Protein AF-A0AAV8Z6T5-F1 (afdb_monomer)

pLDDT: mean 84.51, std 18.61, range [27.56, 98.06]

Foldseek 3Di:
DDDDDDDDDDDDDDDDDDDDPDDPDPPPLPQDQQAADALPDQLVVSVVSLVVSCVSNVDDQQRSLVSNQVRYDHPRVVLVVVDDPVLSSGNVSSSVSCCVRRNLPVCLVVLVVCLVPQAADPPHDLVNSLVVLLVSLCSNCVPDDPQVSQVSSLVSSLVRYPDPVLSVVLVVVVDSGSVVSSVSSVVVVVVD

Sequence (192 aa):
MVNTSLKSPGSDSDRLSKPELSSPVEISKIRMKPPQFDGKSSWVNYLRQFEAAARANGWSLAEKATALTLALRGDATDILQTLSLEEQDDYHQLVKHLEMRYGQSHLEHVYHSQLKNRCQKNNESLQEFEADIARLVRLAYSSTPENVMERLAVQAFLDGLRDTETRQALTLARPSKLVDALARALEFEAAK

Solvent-accessible surface area (backbone atoms only — not comparable to full-atom values): 11396 Å² total; per-residue (Å²): 132,89,75,92,77,89,80,88,78,88,86,88,81,77,96,72,88,77,84,81,78,76,72,80,78,77,73,76,76,80,75,59,75,54,74,74,40,48,67,78,65,60,41,68,60,49,52,52,51,38,51,50,26,35,62,76,61,65,56,52,61,56,55,47,11,52,52,50,62,71,27,40,32,72,72,41,43,57,55,62,77,77,44,54,74,71,41,50,52,31,37,68,53,43,49,50,53,47,42,72,73,50,36,60,74,87,42,19,67,55,28,44,54,50,49,75,70,42,54,51,52,98,91,51,53,72,66,62,44,48,55,49,43,54,50,30,41,54,54,35,42,72,89,55,58,67,78,56,47,35,48,51,32,32,51,44,50,49,74,17,45,70,54,65,65,57,32,52,54,47,64,74,65,58,56,78,38,45,69,56,42,51,53,51,47,51,54,51,63,74,72,108

Secondary structure (DSSP, 8-state):
-------PPP------PPP--PPP-------PPPPPB-SSS-HHHHHHHHHHHHHHHT--HHHHHHHHHHHB-GGGGGHHHHS-HHHHH-HHHHHHHHHHHHSSGGGHHHHHHHHHT----TT--HHHHHHHHHHHHHHH-TTS-HHHHHHHHHHHHHHH-S-HHHHHHHHHH--SSHHHHHHHHHHHHHT-

Radius of gyration: 32.73 Å; Cα contacts (8 Å, |Δi|>4): 171; chains: 1; bounding box: 49×41×133 Å

Structure (mmCIF, N/CA/C/O backbone):
data_AF-A0AAV8Z6T5-F1
#
_entry.id   AF-A0AAV8Z6T5-F1
#
loop_
_atom_site.group_PDB
_atom_site.id
_atom_site.type_symbol
_atom_site.label_atom_id
_atom_site.label_alt_id
_atom_site.labe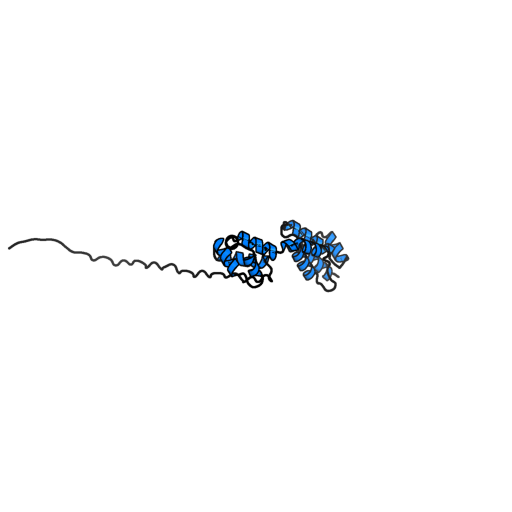l_comp_id
_atom_site.label_asym_id
_atom_site.label_entity_id
_atom_site.label_seq_id
_atom_site.pdbx_PDB_ins_code
_atom_site.Cartn_x
_atom_site.Cartn_y
_atom_site.Cartn_z
_atom_site.occupancy
_atom_site.B_iso_or_equiv
_atom_site.auth_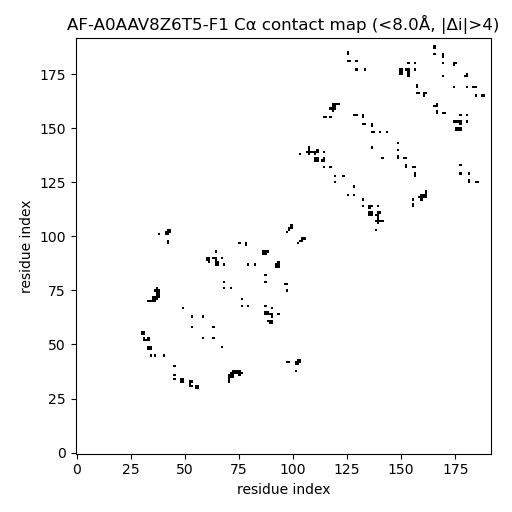seq_id
_atom_site.auth_comp_id
_atom_site.auth_asym_id
_atom_site.auth_atom_id
_atom_site.pdbx_PDB_model_num
ATOM 1 N N . MET A 1 1 ? -11.086 -20.410 -107.281 1.00 37.47 1 MET A N 1
ATOM 2 C CA . MET A 1 1 ? -9.930 -21.279 -106.980 1.00 37.47 1 MET A CA 1
ATOM 3 C C . MET A 1 1 ? -9.722 -21.257 -105.478 1.00 37.47 1 MET A C 1
ATOM 5 O O . MET A 1 1 ? -9.601 -20.156 -104.975 1.00 37.47 1 MET A O 1
ATOM 9 N N . VAL A 1 2 ? -9.719 -22.448 -104.854 1.00 37.28 2 VAL A N 1
ATOM 10 C CA . VAL A 1 2 ? -9.115 -22.839 -103.554 1.00 37.28 2 VAL A CA 1
ATOM 11 C C . VAL A 1 2 ? -9.423 -21.979 -102.310 1.00 37.28 2 VAL A C 1
ATOM 13 O O . VAL A 1 2 ? -9.362 -20.768 -102.355 1.00 37.28 2 VAL A O 1
ATOM 16 N N . ASN A 1 3 ? -9.660 -22.478 -101.101 1.00 27.56 3 ASN A N 1
ATOM 17 C CA . ASN A 1 3 ? -9.899 -23.786 -100.492 1.00 27.56 3 ASN A CA 1
ATOM 18 C C . ASN A 1 3 ? -10.116 -23.473 -98.984 1.00 27.56 3 ASN A C 1
ATOM 20 O O . ASN A 1 3 ? -9.521 -22.506 -98.520 1.00 27.56 3 ASN A O 1
ATOM 24 N N . THR A 1 4 ? -10.873 -24.309 -98.251 1.00 36.38 4 THR A N 1
ATOM 25 C CA . THR A 1 4 ? -10.661 -24.730 -96.828 1.00 36.38 4 THR A CA 1
ATOM 26 C C . THR A 1 4 ? -10.361 -23.695 -95.718 1.00 36.38 4 THR A C 1
ATOM 28 O O . THR A 1 4 ? -9.527 -22.826 -95.877 1.00 36.38 4 THR A O 1
ATOM 31 N N . SER A 1 5 ? -10.768 -23.807 -94.452 1.00 35.69 5 SER A N 1
ATOM 32 C CA . SER A 1 5 ? -11.649 -24.648 -93.629 1.00 35.69 5 SER A CA 1
ATOM 33 C C . SER A 1 5 ? -11.375 -24.212 -92.167 1.00 35.69 5 SER A C 1
ATOM 35 O O . SER A 1 5 ? -10.266 -23.759 -91.891 1.00 35.69 5 SER A O 1
ATOM 37 N N . LEU A 1 6 ? -12.312 -24.485 -91.245 1.00 34.06 6 LEU A N 1
ATOM 38 C CA . LEU A 1 6 ? -12.154 -24.534 -89.769 1.00 34.06 6 LEU A CA 1
ATOM 39 C C . LEU A 1 6 ? -11.996 -23.153 -89.080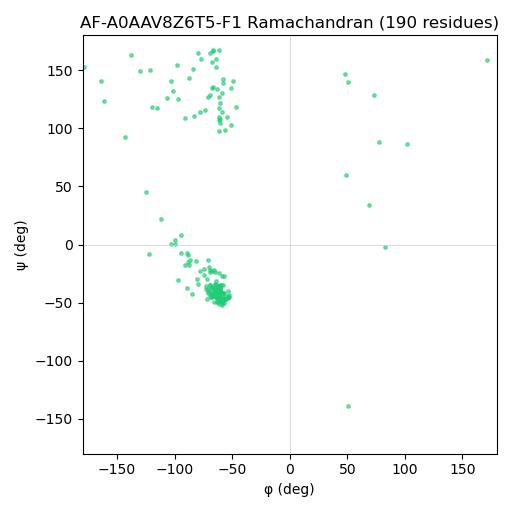 1.00 34.06 6 LEU A C 1
ATOM 41 O O . LEU A 1 6 ? -11.145 -22.361 -89.443 1.00 34.06 6 LEU A O 1
ATOM 45 N N . LYS A 1 7 ? -12.750 -22.773 -88.039 1.00 36.03 7 LYS A N 1
ATOM 46 C CA . LYS A 1 7 ? -13.228 -23.542 -86.881 1.00 36.03 7 LYS A CA 1
ATOM 47 C C . LYS A 1 7 ? -14.374 -22.779 -86.172 1.00 36.03 7 LYS A C 1
ATOM 49 O O . LYS A 1 7 ? -14.323 -21.560 -86.054 1.00 36.03 7 LYS A O 1
ATOM 54 N N . SER A 1 8 ? -15.379 -23.529 -85.720 1.00 40.28 8 SER A N 1
ATOM 55 C CA . SER A 1 8 ? -16.593 -23.114 -84.987 1.00 40.28 8 SER A CA 1
ATOM 56 C C . SER A 1 8 ? -16.331 -22.563 -83.563 1.00 40.28 8 SER A C 1
ATOM 58 O O . SER A 1 8 ? -15.212 -22.690 -83.064 1.00 40.28 8 SER A O 1
ATOM 60 N N . PRO A 1 9 ? -17.345 -21.933 -82.926 1.00 38.41 9 PRO A N 1
ATOM 61 C CA . PRO A 1 9 ? -17.193 -20.708 -82.142 1.00 38.41 9 PRO A CA 1
ATOM 62 C C . PRO A 1 9 ? -17.074 -20.922 -80.625 1.00 38.41 9 PRO A C 1
ATOM 64 O O . PRO A 1 9 ? -17.595 -21.890 -80.073 1.00 38.41 9 PRO A O 1
ATOM 67 N N . GLY A 1 10 ? -16.431 -19.955 -79.958 1.00 32.12 10 GLY A N 1
ATOM 68 C CA . GLY A 1 10 ? -16.640 -19.678 -78.533 1.00 32.12 10 GLY A CA 1
ATOM 69 C C . GLY A 1 10 ? -18.089 -19.231 -78.308 1.00 32.12 10 GLY A C 1
ATOM 70 O O . GLY A 1 10 ? -18.665 -18.545 -79.145 1.00 32.12 10 GLY A O 1
ATOM 71 N N . SER A 1 11 ? -18.773 -19.774 -77.307 1.00 36.78 11 SER A N 1
ATOM 72 C CA . SER A 1 11 ? -18.682 -19.405 -75.887 1.00 36.78 11 SER A CA 1
ATOM 73 C C . SER A 1 11 ? -19.879 -18.530 -75.526 1.00 36.78 11 SER A C 1
ATOM 75 O O . SER A 1 11 ? -19.792 -17.309 -75.571 1.00 36.78 11 SER A O 1
ATOM 77 N N . ASP A 1 12 ? -20.984 -19.178 -75.171 1.00 44.66 12 ASP A N 1
ATOM 78 C CA . ASP A 1 12 ? -22.084 -18.536 -74.460 1.00 44.66 12 ASP A CA 1
ATOM 79 C C . ASP A 1 12 ? -22.649 -19.547 -73.461 1.00 44.66 12 ASP A C 1
ATOM 81 O O . ASP A 1 12 ? -23.468 -20.401 -73.792 1.00 44.66 12 ASP A O 1
ATOM 85 N N . SER A 1 13 ? -22.130 -19.506 -72.236 1.00 38.09 13 SER A N 1
ATOM 86 C CA . SER A 1 13 ? -22.811 -20.072 -71.077 1.00 38.09 13 SER A CA 1
ATOM 87 C C . SER A 1 13 ? -22.237 -19.484 -69.794 1.00 38.09 13 SER A C 1
ATOM 89 O O . SER A 1 13 ? -21.048 -19.618 -69.505 1.00 38.09 13 SER A O 1
ATOM 91 N N . ASP A 1 14 ? -23.151 -18.902 -69.028 1.00 39.53 14 ASP A N 1
ATOM 92 C CA . ASP A 1 14 ? -23.104 -18.726 -67.583 1.00 39.53 14 ASP A CA 1
ATOM 93 C C . ASP A 1 14 ? -22.225 -17.618 -66.993 1.00 39.53 14 ASP A C 1
ATOM 95 O O . ASP A 1 14 ? -21.123 -17.804 -66.475 1.00 39.53 14 ASP A O 1
ATOM 99 N N . ARG A 1 15 ? -22.867 -16.446 -66.897 1.00 46.25 15 ARG A N 1
ATOM 100 C CA . ARG A 1 15 ? -22.757 -15.576 -65.723 1.00 46.25 15 ARG A CA 1
ATOM 101 C C . ARG A 1 15 ? -23.163 -16.358 -64.466 1.00 46.25 15 ARG A C 1
ATOM 103 O O . ARG A 1 15 ? -24.342 -16.426 -64.132 1.00 46.25 15 ARG A O 1
ATOM 110 N N . LEU A 1 16 ? -22.176 -16.862 -63.734 1.00 38.72 16 LEU A N 1
ATOM 111 C CA . LEU A 1 16 ? -22.314 -17.244 -62.330 1.00 38.72 16 LEU A CA 1
ATOM 112 C C . LEU A 1 16 ? -21.423 -16.344 -61.468 1.00 38.72 16 LEU A C 1
ATOM 114 O O . LEU A 1 16 ? -20.203 -16.277 -61.618 1.00 38.72 16 LEU A O 1
ATOM 118 N N . SER A 1 17 ? -22.104 -15.607 -60.599 1.00 46.16 17 SER A N 1
ATOM 119 C CA . SER A 1 17 ? -21.616 -14.637 -59.629 1.00 46.16 17 SER A CA 1
ATOM 120 C C . SER A 1 17 ? -20.495 -15.188 -58.744 1.00 46.16 17 SER A C 1
ATOM 122 O O . SER A 1 17 ? -20.630 -16.267 -58.169 1.00 46.16 17 SER A O 1
ATOM 124 N N . LYS A 1 18 ? -19.429 -14.406 -58.543 1.00 46.88 18 LYS A N 1
ATOM 125 C CA . LYS A 1 18 ? -18.527 -14.576 -57.395 1.00 46.88 18 LYS A CA 1
ATOM 126 C C . LYS A 1 18 ? -18.864 -13.515 -56.344 1.00 46.88 18 LYS A C 1
ATOM 128 O O . LYS A 1 18 ? -18.999 -12.352 -56.720 1.00 46.88 18 LYS A O 1
ATOM 133 N N . PRO A 1 19 ? -19.009 -13.882 -55.060 1.00 40.25 19 PRO A N 1
ATOM 134 C CA . PRO A 1 19 ? -19.182 -12.907 -53.997 1.00 40.25 19 PRO A CA 1
ATOM 135 C C . PRO A 1 19 ? -17.855 -12.172 -53.787 1.00 40.25 19 PRO A C 1
ATOM 137 O O . PRO A 1 19 ? -16.809 -12.804 -53.620 1.00 40.25 19 PRO A O 1
ATOM 140 N N . GLU A 1 20 ? -17.892 -10.842 -53.827 1.00 39.31 20 GLU A N 1
ATOM 141 C CA . GLU A 1 20 ? -16.782 -10.001 -53.387 1.00 39.31 20 GLU A CA 1
ATOM 142 C C . GLU A 1 20 ? -16.508 -10.322 -51.914 1.00 39.31 20 GLU A C 1
ATOM 144 O O . GLU A 1 20 ? -17.362 -10.118 -51.047 1.00 39.31 20 GLU A O 1
ATOM 149 N N . LEU A 1 21 ? -15.333 -10.892 -51.630 1.00 41.06 21 LEU A N 1
ATOM 150 C CA . LEU A 1 21 ? -14.858 -11.039 -50.262 1.00 41.06 21 LEU A CA 1
ATOM 151 C C . LEU A 1 21 ? -14.734 -9.633 -49.671 1.00 41.06 21 LEU A C 1
ATOM 153 O O . LEU A 1 21 ? -13.824 -8.885 -50.026 1.00 41.06 21 LEU A O 1
ATOM 157 N N . SER A 1 22 ? -15.649 -9.303 -48.758 1.00 46.94 22 SER A N 1
ATOM 158 C CA . SER A 1 22 ? -15.490 -8.201 -47.816 1.00 46.94 22 SER A CA 1
ATOM 159 C C . SER A 1 22 ? -14.099 -8.301 -47.204 1.00 46.94 22 SER A C 1
ATOM 161 O O . SER A 1 22 ? -13.774 -9.284 -46.533 1.00 46.94 22 SER A O 1
ATOM 163 N N . SER A 1 23 ? -13.283 -7.278 -47.431 1.00 49.62 23 SER A N 1
ATOM 164 C CA . SER A 1 23 ? -12.077 -7.038 -46.652 1.00 49.62 23 SER A CA 1
ATOM 165 C C . SER A 1 23 ? -12.424 -7.112 -45.156 1.00 49.62 23 SER A C 1
ATOM 167 O O . SER A 1 23 ? -13.505 -6.657 -44.758 1.00 49.62 23 SER A O 1
ATOM 169 N N . PRO A 1 24 ? -11.563 -7.701 -44.304 1.00 50.25 24 PRO A N 1
ATOM 170 C CA . PRO A 1 24 ? -11.772 -7.628 -42.870 1.00 50.25 24 PRO A CA 1
ATOM 171 C C . PRO A 1 24 ? -11.735 -6.154 -42.483 1.00 50.25 24 PRO A C 1
ATOM 173 O O . PRO A 1 24 ? -10.752 -5.465 -42.754 1.00 50.25 24 PRO A O 1
ATOM 176 N N . VAL A 1 25 ? -12.814 -5.668 -41.876 1.00 46.88 25 VAL A N 1
ATOM 177 C CA . VAL A 1 25 ? -12.831 -4.370 -41.205 1.00 46.88 25 VAL A CA 1
ATOM 178 C C . VAL A 1 25 ? -11.683 -4.396 -40.198 1.00 46.88 25 VAL A C 1
ATOM 180 O O . VAL A 1 25 ? -11.740 -5.144 -39.221 1.00 46.88 25 VAL A O 1
ATOM 183 N N . GLU A 1 26 ? -10.617 -3.632 -40.449 1.00 52.38 26 GLU A N 1
ATOM 184 C CA . GLU A 1 26 ? -9.602 -3.373 -39.435 1.00 52.38 26 GLU A CA 1
ATOM 185 C C . GLU A 1 26 ? -10.304 -2.651 -38.288 1.00 52.38 26 GLU A C 1
ATOM 187 O O . GLU A 1 26 ? -10.549 -1.446 -38.331 1.00 52.38 26 GLU A O 1
ATOM 192 N N . ILE A 1 27 ? -10.686 -3.409 -37.260 1.00 52.81 27 ILE A N 1
ATOM 193 C CA . ILE A 1 27 ? -11.119 -2.839 -35.994 1.00 52.81 27 ILE A CA 1
ATOM 194 C C . ILE A 1 27 ? -9.909 -2.060 -35.493 1.00 52.81 27 ILE A C 1
ATOM 196 O O . ILE A 1 27 ? -8.913 -2.653 -35.072 1.00 52.81 27 ILE A O 1
ATOM 200 N N . SER A 1 28 ? -9.969 -0.734 -35.607 1.00 54.44 28 SER A N 1
ATOM 201 C CA . SER A 1 28 ? -8.932 0.178 -35.144 1.00 54.44 28 SER A CA 1
ATOM 202 C C . SER A 1 28 ? -8.608 -0.163 -33.691 1.00 54.44 28 SER A C 1
ATOM 204 O O . SER A 1 28 ? -9.393 0.140 -32.790 1.00 54.44 28 SER A O 1
ATOM 206 N N . LYS A 1 29 ? -7.482 -0.848 -33.457 1.00 64.81 29 LYS A N 1
ATOM 207 C CA . LYS A 1 29 ? -7.028 -1.196 -32.109 1.00 64.81 29 LYS A CA 1
ATOM 208 C C . LYS A 1 29 ? -6.797 0.113 -31.363 1.00 64.81 29 LYS A C 1
ATOM 210 O O . LYS A 1 29 ? -5.847 0.836 -31.665 1.00 64.81 29 LYS A O 1
ATOM 215 N N . ILE A 1 30 ? -7.679 0.440 -30.420 1.00 74.75 30 ILE A N 1
ATOM 216 C CA . ILE A 1 30 ? -7.514 1.614 -29.565 1.00 74.75 30 ILE A CA 1
ATOM 217 C C . ILE A 1 30 ? -6.219 1.400 -28.779 1.00 74.75 30 ILE A C 1
ATOM 219 O O . ILE A 1 30 ? -6.148 0.520 -27.924 1.00 74.75 30 ILE A O 1
ATOM 223 N N . ARG A 1 31 ? -5.177 2.174 -29.095 1.00 78.31 31 ARG A N 1
ATOM 224 C CA . ARG A 1 31 ? -3.900 2.106 -28.379 1.00 78.31 31 ARG A CA 1
ATOM 225 C C . ARG A 1 31 ? -4.074 2.762 -27.015 1.00 78.31 31 ARG A C 1
ATOM 227 O O . ARG A 1 31 ? -4.324 3.965 -26.934 1.00 78.31 31 ARG A O 1
ATOM 234 N N . MET A 1 32 ? -3.940 1.980 -25.952 1.00 86.31 32 MET A N 1
ATOM 235 C CA . MET A 1 32 ? -3.988 2.481 -24.582 1.00 86.31 32 MET A CA 1
ATOM 236 C C . MET A 1 32 ? -2.745 3.325 -24.316 1.00 86.31 32 MET A C 1
ATOM 238 O O . MET A 1 32 ? -1.628 2.883 -24.575 1.00 86.31 32 MET A O 1
ATOM 242 N N . LYS A 1 33 ? -2.916 4.546 -23.811 1.00 87.62 33 LYS A N 1
ATOM 243 C CA . LYS A 1 33 ? -1.783 5.377 -23.396 1.00 87.62 33 LYS A CA 1
ATOM 244 C C . LYS A 1 33 ? -1.592 5.225 -21.889 1.00 87.62 33 LYS A C 1
ATOM 246 O O . LYS A 1 33 ? -2.561 5.440 -21.160 1.00 87.62 33 LYS A O 1
ATOM 251 N N . PRO A 1 34 ? -0.392 4.856 -21.415 1.00 87.75 34 PRO A N 1
ATOM 252 C CA . PRO A 1 34 ? -0.116 4.865 -19.994 1.00 87.75 34 PRO A CA 1
ATOM 253 C C . PRO A 1 34 ? -0.187 6.308 -19.471 1.00 87.75 34 PRO A C 1
ATOM 255 O O . PRO A 1 34 ? 0.041 7.257 -20.235 1.00 87.75 34 PRO A O 1
ATOM 258 N N . PRO A 1 35 ? -0.516 6.490 -18.184 1.00 91.00 35 PRO A N 1
ATOM 259 C CA . PRO A 1 35 ? -0.423 7.794 -17.541 1.00 91.00 35 PRO A CA 1
ATOM 260 C C . PRO A 1 35 ? 1.026 8.300 -17.551 1.00 91.00 35 PRO A C 1
ATOM 262 O O . PRO A 1 35 ? 1.960 7.557 -17.843 1.00 91.00 35 PRO A O 1
ATOM 265 N N . GLN A 1 36 ? 1.216 9.577 -17.236 1.00 94.69 36 GLN A N 1
ATOM 266 C CA . GLN A 1 36 ? 2.551 10.123 -16.986 1.00 94.69 36 GLN A CA 1
ATOM 267 C C . GLN A 1 36 ? 2.953 9.861 -15.533 1.00 94.69 36 GLN A C 1
ATOM 269 O O . GLN A 1 36 ? 2.088 9.803 -14.657 1.00 94.69 36 GLN A O 1
ATOM 274 N N . PHE A 1 37 ? 4.255 9.739 -15.278 1.00 95.06 37 PHE A N 1
ATOM 275 C CA . PHE A 1 37 ? 4.798 9.570 -13.934 1.00 95.06 37 PHE A CA 1
ATOM 276 C C . PHE A 1 37 ? 5.747 10.707 -13.586 1.00 95.06 37 PHE A C 1
ATOM 278 O O . PHE A 1 37 ? 6.773 10.883 -14.236 1.00 95.06 37 PHE A O 1
ATOM 285 N N . ASP A 1 38 ? 5.404 11.465 -12.550 1.00 92.62 38 ASP A N 1
ATOM 286 C CA . ASP A 1 38 ? 6.171 12.612 -12.063 1.00 92.62 38 ASP A CA 1
ATOM 287 C C . ASP A 1 38 ? 6.973 12.321 -10.784 1.00 92.62 38 ASP A C 1
ATOM 289 O O . ASP A 1 38 ? 7.622 13.214 -10.247 1.00 92.62 38 ASP A O 1
ATOM 293 N N . GLY A 1 39 ? 6.906 11.087 -10.271 1.00 87.25 39 GLY A N 1
ATOM 294 C CA . GLY A 1 39 ? 7.537 10.701 -9.009 1.00 87.25 39 GLY A CA 1
ATOM 295 C C . GLY A 1 39 ? 6.729 11.040 -7.751 1.00 87.25 39 GLY A C 1
ATOM 296 O O . GLY A 1 39 ? 7.164 10.692 -6.656 1.00 87.25 39 GLY A O 1
ATOM 297 N N . LYS A 1 40 ? 5.562 11.692 -7.868 1.00 85.31 40 LYS A N 1
ATOM 298 C CA . LYS A 1 40 ? 4.726 12.087 -6.713 1.00 85.31 40 LYS A CA 1
ATOM 299 C C . LYS A 1 40 ? 3.598 11.104 -6.428 1.00 85.31 40 LYS A C 1
ATOM 301 O O . LYS A 1 40 ? 3.168 10.955 -5.286 1.00 85.31 40 LYS A O 1
ATOM 306 N N . SER A 1 41 ? 3.092 10.451 -7.470 1.00 82.94 41 SER A N 1
ATOM 307 C CA . SER A 1 41 ? 2.103 9.380 -7.339 1.00 82.94 41 SER A CA 1
ATOM 308 C C . SER A 1 41 ? 2.754 8.066 -6.885 1.00 82.94 41 SER A C 1
ATOM 310 O O . SER A 1 41 ? 3.960 7.874 -7.007 1.00 82.94 41 SER A O 1
ATOM 312 N N . SER A 1 42 ? 1.962 7.143 -6.328 1.00 85.06 42 SER A N 1
ATOM 313 C CA . SER A 1 42 ? 2.476 5.836 -5.893 1.00 85.06 42 SER A CA 1
ATOM 314 C C . SER A 1 42 ? 3.049 5.056 -7.079 1.00 85.06 42 SER A C 1
ATOM 316 O O . SER A 1 42 ? 2.305 4.682 -7.990 1.00 85.06 42 SER A O 1
ATOM 318 N N . TRP A 1 43 ? 4.352 4.761 -7.023 1.00 90.69 43 TRP A N 1
ATOM 319 C CA . TRP A 1 43 ? 5.064 3.985 -8.040 1.00 90.69 43 TRP A CA 1
ATO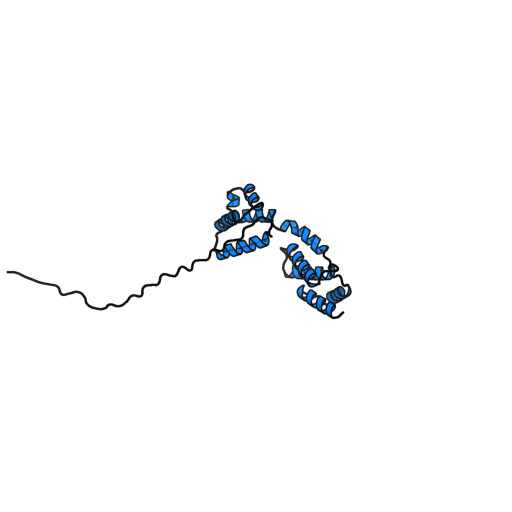M 320 C C . TRP A 1 43 ? 4.392 2.634 -8.326 1.00 90.69 43 TRP A C 1
ATOM 322 O O . TRP A 1 43 ? 4.141 2.303 -9.481 1.00 90.69 43 TRP A O 1
ATOM 332 N N . VAL A 1 44 ? 3.987 1.898 -7.285 1.00 87.81 44 VAL A N 1
ATOM 333 C CA . VAL A 1 44 ? 3.314 0.593 -7.427 1.00 87.81 44 VAL A CA 1
ATOM 334 C C . VAL A 1 44 ? 1.993 0.712 -8.196 1.00 87.81 44 VAL A C 1
ATOM 336 O O . VAL A 1 44 ? 1.694 -0.110 -9.065 1.00 87.81 44 VAL A O 1
ATOM 339 N N . ASN A 1 45 ? 1.190 1.739 -7.906 1.00 87.19 45 ASN A N 1
ATOM 340 C CA . ASN A 1 45 ? -0.075 1.958 -8.610 1.00 87.19 45 ASN A CA 1
ATOM 341 C C . ASN A 1 45 ? 0.154 2.375 -10.065 1.00 87.19 45 ASN A C 1
ATOM 343 O O . ASN A 1 45 ? -0.528 1.865 -10.957 1.00 87.19 45 ASN A O 1
ATOM 347 N N . TYR A 1 46 ? 1.127 3.254 -10.304 1.00 93.56 46 TYR A N 1
ATOM 348 C CA . TYR A 1 46 ? 1.531 3.646 -11.648 1.00 93.56 46 TYR A CA 1
ATOM 349 C C . TYR A 1 46 ? 1.993 2.433 -12.469 1.00 93.56 46 TYR A C 1
ATOM 351 O O . TYR A 1 46 ? 1.470 2.198 -13.558 1.00 93.56 46 TYR A O 1
ATOM 359 N N . LEU A 1 47 ? 2.893 1.608 -11.925 1.00 93.75 47 LEU A N 1
ATOM 360 C CA . LEU A 1 47 ? 3.427 0.430 -12.608 1.00 93.75 47 LEU A CA 1
ATOM 361 C C . LEU A 1 47 ? 2.318 -0.572 -12.961 1.00 93.75 47 LEU A C 1
ATOM 363 O O . LEU A 1 47 ? 2.308 -1.120 -14.060 1.00 93.75 47 LEU A O 1
ATOM 367 N N . ARG A 1 48 ? 1.318 -0.761 -12.086 1.00 92.25 48 ARG A N 1
ATOM 368 C CA . ARG A 1 48 ? 0.134 -1.591 -12.385 1.00 92.25 48 ARG A CA 1
ATOM 369 C C . ARG A 1 48 ? -0.676 -1.060 -13.568 1.00 92.25 48 ARG A C 1
ATOM 371 O O . ARG A 1 48 ? -1.102 -1.852 -14.410 1.00 92.25 48 ARG A O 1
ATOM 378 N N . GLN A 1 49 ? -0.897 0.253 -13.638 1.00 94.00 49 GLN A N 1
ATOM 379 C CA . GLN A 1 49 ? -1.607 0.892 -14.752 1.00 94.00 49 GLN A CA 1
ATOM 380 C C . GLN A 1 49 ? -0.796 0.812 -16.050 1.00 94.00 49 GLN A C 1
ATOM 382 O O . GLN A 1 49 ? -1.344 0.469 -17.099 1.00 94.00 49 GLN A O 1
ATOM 387 N N . PHE A 1 50 ? 0.513 1.058 -15.971 1.00 95.50 50 PHE A N 1
ATOM 388 C CA . PHE A 1 50 ? 1.443 0.928 -17.087 1.00 95.50 50 PHE A CA 1
ATOM 389 C C . PHE A 1 50 ? 1.444 -0.498 -17.651 1.00 95.50 50 PHE A C 1
ATOM 391 O O . PHE A 1 50 ? 1.244 -0.693 -18.848 1.00 95.50 50 PHE A O 1
ATOM 398 N N . GLU A 1 51 ? 1.567 -1.511 -16.791 1.00 95.31 51 GLU A N 1
ATOM 399 C CA . GLU A 1 51 ? 1.540 -2.920 -17.188 1.00 95.31 51 GLU A CA 1
ATOM 400 C C . GLU A 1 51 ? 0.185 -3.342 -17.772 1.00 95.31 51 GLU A C 1
ATOM 402 O O . GLU A 1 51 ? 0.129 -4.158 -18.693 1.00 95.31 51 GLU A O 1
ATOM 407 N N . ALA A 1 52 ? -0.926 -2.781 -17.285 1.00 93.56 52 ALA A N 1
ATOM 408 C CA . ALA A 1 52 ? -2.238 -3.007 -17.887 1.00 93.56 52 ALA A CA 1
ATOM 409 C C . ALA A 1 52 ? -2.319 -2.443 -19.317 1.00 93.56 52 ALA A C 1
ATOM 411 O O . ALA A 1 52 ? -2.773 -3.149 -20.220 1.00 93.56 52 ALA A O 1
ATOM 412 N N . ALA A 1 53 ? -1.826 -1.220 -19.541 1.00 94.06 53 ALA A N 1
ATOM 413 C CA . ALA A 1 53 ? -1.751 -0.621 -20.874 1.00 94.06 53 ALA A CA 1
ATOM 414 C C . ALA A 1 53 ? -0.814 -1.412 -21.804 1.00 94.06 53 ALA A C 1
ATOM 416 O O . ALA A 1 53 ? -1.166 -1.680 -22.953 1.00 94.06 53 ALA A O 1
ATOM 417 N N . ALA A 1 54 ? 0.338 -1.854 -21.295 1.00 94.88 54 ALA A N 1
ATOM 418 C CA . ALA A 1 54 ? 1.303 -2.639 -22.054 1.00 94.88 54 ALA A CA 1
ATOM 419 C C . ALA A 1 54 ? 0.737 -3.998 -22.490 1.00 94.88 54 ALA A C 1
ATOM 421 O O . ALA A 1 54 ? 0.899 -4.385 -23.647 1.00 94.88 54 ALA A O 1
ATOM 422 N N . ARG A 1 55 ? 0.012 -4.695 -21.600 1.00 94.44 55 ARG A N 1
ATOM 423 C CA . ARG A 1 55 ? -0.701 -5.938 -21.942 1.00 94.44 55 ARG A CA 1
ATOM 424 C C . ARG A 1 55 ? -1.781 -5.708 -22.995 1.00 94.44 55 ARG A C 1
ATOM 426 O O . ARG A 1 55 ? -1.869 -6.491 -23.933 1.00 94.44 55 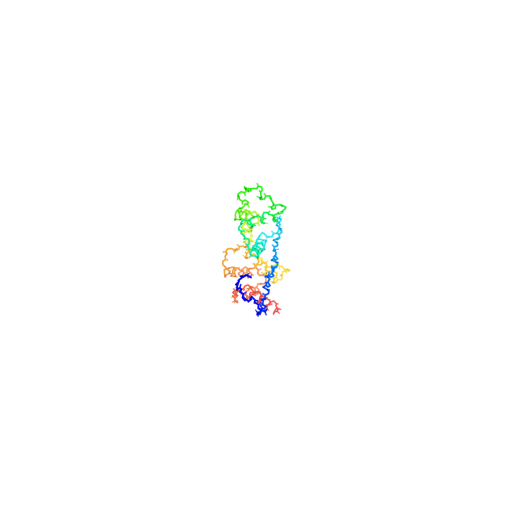ARG A O 1
ATOM 433 N N . ALA A 1 56 ? -2.572 -4.643 -22.863 1.00 92.00 56 ALA A N 1
ATOM 434 C CA . ALA A 1 56 ? -3.621 -4.314 -23.829 1.00 92.00 56 ALA A CA 1
ATOM 435 C C . ALA A 1 56 ? -3.056 -3.997 -25.225 1.00 92.00 56 ALA A C 1
ATOM 437 O O . ALA A 1 56 ? -3.658 -4.356 -26.234 1.00 92.00 56 ALA A O 1
ATOM 438 N N . ASN A 1 57 ? -1.883 -3.363 -25.283 1.00 92.44 57 ASN A N 1
ATOM 439 C CA . ASN A 1 57 ? -1.220 -3.018 -26.537 1.00 92.44 57 ASN A CA 1
ATOM 440 C C . ASN A 1 57 ? -0.329 -4.135 -27.104 1.00 92.44 57 ASN A C 1
ATOM 442 O O . ASN A 1 57 ? 0.073 -4.039 -28.262 1.00 92.44 57 ASN A O 1
ATOM 446 N N . GLY A 1 58 ? -0.016 -5.170 -26.318 1.00 93.12 58 GLY A N 1
ATOM 447 C CA . GLY A 1 58 ? 0.895 -6.244 -26.718 1.00 93.12 58 GLY A CA 1
ATOM 448 C C . GLY A 1 58 ? 2.354 -5.798 -26.840 1.00 93.12 58 GLY A C 1
ATOM 449 O O . GLY A 1 58 ? 3.055 -6.282 -27.722 1.00 93.12 58 GLY A O 1
ATOM 450 N N . TRP A 1 59 ? 2.799 -4.864 -25.995 1.00 95.00 59 TRP A N 1
ATOM 451 C CA . TRP A 1 59 ? 4.157 -4.318 -26.067 1.00 95.00 59 TRP A CA 1
ATOM 452 C C . TRP A 1 59 ? 5.237 -5.343 -25.712 1.00 95.00 59 TRP A C 1
ATOM 454 O O . TRP A 1 59 ? 5.163 -6.026 -24.685 1.00 95.00 59 TRP A O 1
ATOM 464 N N . SER A 1 60 ? 6.281 -5.371 -26.536 1.00 95.31 60 SER A N 1
ATOM 465 C CA . SER A 1 60 ? 7.570 -6.002 -26.255 1.00 95.31 60 SER A CA 1
ATOM 466 C C . SER A 1 60 ? 8.321 -5.289 -25.122 1.00 95.31 60 SER A C 1
ATOM 468 O O . SER A 1 60 ? 7.982 -4.170 -24.739 1.00 95.31 60 SER A O 1
ATOM 470 N N . LEU A 1 61 ? 9.368 -5.922 -24.578 1.00 94.38 61 LEU A N 1
ATOM 471 C CA . LEU A 1 61 ? 10.194 -5.314 -23.525 1.00 94.38 61 LEU A CA 1
ATOM 472 C C . LEU A 1 61 ? 10.845 -4.000 -23.982 1.00 94.38 61 LEU A C 1
ATOM 474 O O . LEU A 1 61 ? 10.824 -3.032 -23.230 1.00 94.38 61 LEU A O 1
ATOM 478 N N . ALA A 1 62 ? 11.331 -3.935 -25.225 1.00 93.31 62 ALA A N 1
ATOM 479 C CA . ALA A 1 62 ? 11.894 -2.710 -25.789 1.00 93.31 62 ALA A CA 1
ATOM 480 C C . ALA A 1 62 ? 10.837 -1.596 -25.897 1.00 93.31 62 ALA A C 1
ATOM 482 O O . ALA A 1 62 ? 11.065 -0.472 -25.460 1.00 93.31 62 ALA A O 1
ATOM 483 N N . GLU A 1 63 ? 9.633 -1.914 -26.391 1.00 94.25 63 GLU A N 1
ATOM 484 C CA . GLU A 1 63 ? 8.532 -0.942 -26.455 1.00 94.25 63 GLU A CA 1
ATOM 485 C C . GLU A 1 63 ? 8.093 -0.474 -25.064 1.00 94.25 63 GLU A C 1
ATOM 487 O O . GLU A 1 63 ? 7.782 0.704 -24.890 1.00 94.25 63 GLU A O 1
ATOM 492 N N . LYS A 1 64 ? 8.096 -1.364 -24.062 1.00 96.25 64 LYS A N 1
ATOM 493 C CA . LYS A 1 64 ? 7.849 -0.989 -22.665 1.00 96.25 64 LYS A CA 1
ATOM 494 C C . LYS A 1 64 ? 8.927 -0.043 -22.143 1.00 96.25 64 LYS A C 1
ATOM 496 O O . LYS A 1 64 ? 8.568 0.955 -21.530 1.00 96.25 64 LYS A O 1
ATOM 501 N N . ALA A 1 65 ? 10.207 -0.320 -22.388 1.00 94.94 65 ALA A N 1
ATOM 502 C CA . ALA A 1 65 ? 11.306 0.551 -21.972 1.00 94.94 65 ALA A CA 1
ATOM 503 C C . ALA A 1 65 ? 11.156 1.948 -22.589 1.00 94.94 65 ALA A C 1
ATOM 505 O O . ALA A 1 65 ? 11.051 2.938 -21.865 1.00 94.94 65 ALA A O 1
ATOM 506 N N . THR A 1 66 ? 10.982 2.026 -23.913 1.00 94.44 66 THR A N 1
ATOM 507 C CA . THR A 1 66 ? 10.759 3.297 -24.616 1.00 94.44 66 THR A CA 1
ATOM 508 C C . THR A 1 66 ? 9.520 4.028 -24.094 1.00 94.44 66 THR A C 1
ATOM 510 O O . THR A 1 66 ? 9.577 5.222 -23.806 1.00 94.44 66 THR A O 1
ATOM 513 N N . ALA A 1 67 ? 8.387 3.336 -23.947 1.00 94.69 67 ALA A N 1
ATOM 514 C CA . ALA A 1 67 ? 7.155 3.950 -23.461 1.00 94.69 67 ALA A CA 1
ATOM 515 C C . ALA A 1 67 ? 7.281 4.439 -22.013 1.00 94.69 67 ALA A C 1
ATOM 517 O O . ALA A 1 67 ? 6.747 5.500 -21.691 1.00 94.69 67 ALA A O 1
ATOM 518 N N . LEU A 1 68 ? 7.984 3.697 -21.153 1.00 95.00 68 LEU A N 1
ATOM 519 C CA . LEU A 1 68 ? 8.228 4.077 -19.766 1.00 95.00 68 LEU A CA 1
ATOM 520 C C . LEU A 1 68 ? 9.111 5.324 -19.705 1.00 95.00 68 LEU A C 1
ATOM 522 O O . LEU A 1 68 ? 8.702 6.300 -19.085 1.00 95.00 68 LEU A O 1
ATOM 526 N N . THR A 1 69 ? 10.231 5.343 -20.431 1.00 93.94 69 THR A N 1
ATOM 527 C CA . THR A 1 69 ? 11.109 6.515 -20.583 1.00 93.94 69 THR A CA 1
ATOM 528 C C . THR A 1 69 ? 10.331 7.743 -21.057 1.00 93.94 69 THR A C 1
ATOM 530 O O . THR A 1 69 ? 10.435 8.820 -20.471 1.00 93.94 69 THR A O 1
ATOM 533 N N . LEU A 1 70 ? 9.465 7.585 -22.065 1.00 93.81 70 LEU A N 1
ATOM 534 C CA . LEU A 1 70 ? 8.624 8.667 -22.587 1.00 93.81 70 LEU A CA 1
ATOM 535 C C . LEU A 1 70 ? 7.502 9.105 -21.638 1.00 93.81 70 LEU A C 1
ATOM 537 O O . LEU A 1 70 ? 6.965 10.202 -21.821 1.00 93.81 70 LEU A O 1
ATOM 541 N N . ALA A 1 71 ? 7.121 8.281 -20.664 1.00 94.88 71 ALA A N 1
ATOM 542 C CA . ALA A 1 71 ? 6.089 8.589 -19.680 1.00 94.88 71 ALA A CA 1
ATOM 543 C C . ALA A 1 71 ? 6.635 9.327 -18.444 1.00 94.88 71 ALA A C 1
ATOM 545 O O . ALA A 1 71 ? 5.850 9.971 -17.742 1.00 94.88 71 ALA A O 1
ATOM 546 N N . LEU A 1 72 ? 7.952 9.291 -18.200 1.00 94.31 72 LEU A N 1
ATOM 547 C CA . LEU A 1 72 ? 8.592 10.013 -17.096 1.00 94.31 72 LEU A CA 1
ATOM 548 C C . LEU A 1 72 ? 8.506 11.532 -17.295 1.00 94.31 72 LEU A C 1
ATOM 550 O O . LEU A 1 72 ? 8.750 12.059 -18.383 1.00 94.31 72 LEU A O 1
ATOM 554 N N . ARG A 1 73 ? 8.159 12.260 -16.238 1.00 94.69 73 ARG A N 1
ATOM 555 C CA . ARG A 1 73 ? 8.058 13.726 -16.195 1.00 94.69 73 ARG A CA 1
ATOM 556 C C . ARG A 1 73 ? 8.649 14.255 -14.892 1.00 94.69 73 ARG A C 1
ATOM 558 O O . ARG A 1 73 ? 8.809 13.503 -13.937 1.00 94.69 73 ARG A O 1
ATOM 565 N N . GLY A 1 74 ? 8.953 15.553 -14.856 1.00 91.88 74 GLY A N 1
ATOM 566 C CA . GLY A 1 74 ? 9.468 16.220 -13.654 1.00 91.88 74 GLY A CA 1
ATOM 567 C C . GLY A 1 74 ? 10.662 15.484 -13.041 1.00 91.88 74 GLY A C 1
ATOM 568 O O . GLY A 1 74 ? 11.497 14.952 -13.769 1.00 91.88 74 GLY A O 1
ATOM 569 N N . ASP A 1 75 ? 10.688 15.394 -11.714 1.00 89.56 75 ASP A N 1
ATOM 570 C CA . ASP A 1 75 ? 11.774 14.788 -10.933 1.00 89.56 75 ASP A CA 1
ATOM 571 C C . ASP A 1 75 ? 12.055 13.324 -11.321 1.00 89.56 75 ASP A C 1
ATOM 573 O O . ASP A 1 75 ? 13.183 12.850 -11.198 1.00 89.56 75 ASP A O 1
ATOM 577 N N . ALA A 1 76 ? 11.053 12.594 -11.829 1.00 91.31 76 ALA A N 1
ATOM 578 C CA . ALA A 1 76 ? 11.242 11.214 -12.273 1.00 91.31 76 ALA A CA 1
ATOM 579 C C . ALA A 1 76 ? 12.134 11.100 -13.520 1.00 91.31 76 ALA A C 1
ATOM 581 O O . ALA A 1 76 ? 12.743 10.052 -13.733 1.00 91.31 76 ALA A O 1
ATOM 582 N N . THR A 1 77 ? 12.260 12.164 -14.324 1.00 92.81 77 THR A N 1
ATOM 583 C CA . THR A 1 77 ? 13.171 12.174 -15.484 1.00 92.81 77 THR A CA 1
ATOM 584 C C . THR A 1 77 ? 14.643 12.178 -15.090 1.00 92.81 77 THR A C 1
ATOM 586 O O . THR A 1 77 ? 15.466 11.693 -15.862 1.00 92.81 77 THR A O 1
ATOM 589 N N . ASP A 1 78 ? 14.981 12.614 -13.873 1.00 91.50 78 ASP A N 1
ATOM 590 C CA . ASP A 1 78 ? 16.364 12.640 -13.386 1.00 91.50 78 ASP A CA 1
ATOM 591 C C . ASP A 1 78 ? 16.991 11.241 -13.333 1.00 91.50 78 ASP A C 1
ATOM 593 O O . ASP A 1 78 ? 18.208 11.103 -13.424 1.00 91.50 78 ASP A O 1
ATOM 597 N N . ILE A 1 79 ? 16.180 10.180 -13.214 1.00 89.50 79 ILE A N 1
ATOM 598 C CA . ILE A 1 79 ? 16.678 8.797 -13.280 1.00 89.50 79 ILE A CA 1
ATOM 599 C C . ILE A 1 79 ? 17.401 8.530 -14.603 1.00 89.50 79 ILE A C 1
ATOM 601 O O . ILE A 1 79 ? 18.416 7.836 -14.606 1.00 89.50 79 ILE A O 1
ATOM 605 N N . LEU A 1 80 ? 16.950 9.129 -15.707 1.00 89.69 80 LEU A N 1
ATOM 606 C CA . LEU A 1 80 ? 17.579 8.953 -17.018 1.00 89.69 80 LEU A CA 1
ATOM 607 C C . LEU A 1 80 ? 18.993 9.548 -17.070 1.00 89.69 80 LEU A C 1
ATOM 609 O O . LEU A 1 80 ? 19.799 9.125 -17.886 1.00 89.69 80 LEU A O 1
ATOM 613 N N . GLN A 1 81 ? 19.333 10.493 -16.188 1.00 88.25 81 GLN A N 1
ATOM 614 C CA . GLN A 1 81 ? 20.701 11.018 -16.088 1.00 88.25 81 GLN A CA 1
ATOM 615 C C . GLN A 1 81 ? 21.639 10.065 -15.339 1.00 88.25 81 GLN A C 1
ATOM 617 O O . GLN A 1 81 ? 22.853 10.138 -15.503 1.00 88.25 81 GLN A O 1
ATOM 622 N N . THR A 1 82 ? 21.085 9.189 -14.498 1.00 86.06 82 THR A N 1
ATOM 623 C CA . THR A 1 82 ? 21.860 8.226 -13.700 1.00 86.06 82 THR A CA 1
ATOM 624 C C . THR A 1 82 ? 22.111 6.904 -14.421 1.00 86.06 82 THR A C 1
ATOM 626 O O . THR A 1 82 ? 22.962 6.137 -13.982 1.00 86.06 82 THR A O 1
ATOM 629 N N . LEU A 1 83 ? 21.374 6.645 -15.503 1.00 88.19 83 LEU A N 1
ATOM 630 C CA . LEU A 1 83 ? 21.419 5.409 -16.279 1.00 88.19 83 LEU A CA 1
ATOM 631 C C . LEU A 1 83 ? 22.196 5.605 -17.580 1.00 88.19 83 LEU A C 1
ATOM 633 O O . LEU A 1 83 ? 22.016 6.611 -18.271 1.00 88.19 83 LEU A O 1
ATOM 637 N N . SER A 1 84 ? 22.988 4.609 -17.967 1.00 89.69 84 SER A N 1
ATOM 638 C CA . SER A 1 84 ? 23.511 4.512 -19.333 1.00 89.69 84 SER A CA 1
ATOM 639 C C . SER A 1 84 ? 22.374 4.315 -20.347 1.00 89.69 84 SER A C 1
ATOM 641 O O . SER A 1 84 ? 21.276 3.889 -19.991 1.00 89.69 84 SER A O 1
ATOM 643 N N . LEU A 1 85 ? 22.618 4.612 -21.627 1.00 86.19 85 LEU A N 1
ATOM 644 C CA . LEU A 1 85 ? 21.608 4.409 -22.679 1.00 86.19 85 LEU A CA 1
ATOM 645 C C . LEU A 1 85 ? 21.189 2.934 -22.797 1.00 86.19 85 LEU A C 1
ATOM 647 O O . LEU A 1 85 ? 20.014 2.640 -22.975 1.00 86.19 85 LEU A O 1
ATOM 651 N N . GLU A 1 86 ? 22.136 2.016 -22.609 1.00 87.31 86 GLU A N 1
ATOM 652 C CA . GLU A 1 86 ? 21.889 0.570 -22.623 1.00 87.31 86 GLU A CA 1
ATOM 653 C C . GLU A 1 86 ? 20.951 0.140 -21.484 1.00 87.31 86 GLU A C 1
ATOM 655 O O . GLU A 1 86 ? 20.065 -0.688 -21.686 1.00 87.31 86 GLU A O 1
ATOM 660 N N . GLU A 1 87 ? 21.087 0.740 -20.299 1.00 86.31 87 GLU A N 1
ATOM 661 C CA . GLU A 1 87 ? 20.188 0.490 -19.165 1.00 86.31 87 GLU A CA 1
ATOM 662 C C . GLU A 1 87 ? 18.818 1.162 -19.327 1.00 86.31 87 GLU A C 1
ATOM 664 O O . GLU A 1 87 ? 17.835 0.679 -18.769 1.00 86.31 87 GLU A O 1
ATOM 669 N N . GLN A 1 88 ? 18.728 2.263 -20.082 1.00 87.12 88 GLN A N 1
ATOM 670 C CA . GLN A 1 88 ? 17.450 2.910 -20.407 1.00 87.12 88 GLN A CA 1
ATOM 671 C C . GLN A 1 88 ? 16.626 2.099 -21.414 1.00 87.12 88 GLN A C 1
ATOM 673 O O . GLN A 1 88 ? 15.394 2.142 -21.366 1.00 87.12 88 GLN A O 1
ATOM 678 N N . ASP A 1 89 ? 17.294 1.351 -22.294 1.00 89.62 89 ASP A N 1
ATOM 679 C CA . ASP A 1 89 ? 16.659 0.452 -23.260 1.00 89.62 89 ASP A CA 1
ATOM 680 C C . ASP A 1 89 ? 16.277 -0.912 -22.645 1.00 89.62 89 ASP A C 1
ATOM 682 O O . ASP A 1 89 ? 15.463 -1.649 -23.212 1.00 89.62 89 ASP A O 1
ATOM 686 N N . ASP A 1 90 ? 16.793 -1.237 -21.454 1.00 93.69 90 ASP A N 1
ATOM 687 C CA . ASP A 1 90 ? 16.390 -2.405 -20.671 1.00 93.69 90 ASP A CA 1
ATOM 688 C C . ASP A 1 90 ? 15.250 -2.060 -19.697 1.00 93.69 90 ASP A C 1
ATOM 690 O O . ASP A 1 90 ? 15.426 -1.421 -18.656 1.00 93.69 90 ASP A O 1
ATOM 694 N N . TYR A 1 91 ? 14.054 -2.571 -20.003 1.00 95.25 91 TYR A N 1
ATOM 695 C CA . TYR A 1 91 ? 12.863 -2.382 -19.176 1.00 95.25 91 TYR A CA 1
ATOM 696 C C . TYR A 1 91 ? 13.067 -2.792 -17.710 1.00 95.25 91 TYR A C 1
ATOM 698 O O . TYR A 1 91 ? 12.573 -2.118 -16.803 1.00 95.25 91 TYR A O 1
ATOM 706 N N . HIS A 1 92 ? 13.776 -3.891 -17.456 1.00 94.38 92 HIS A N 1
ATOM 707 C CA . HIS A 1 92 ? 13.951 -4.407 -16.104 1.00 94.38 92 HIS A CA 1
ATOM 708 C C . HIS A 1 92 ? 14.875 -3.520 -15.279 1.00 94.38 92 HIS A C 1
ATOM 710 O O . HIS A 1 92 ? 14.596 -3.292 -14.099 1.00 94.38 92 HIS A O 1
ATOM 716 N N . GLN A 1 93 ? 15.930 -2.981 -15.889 1.00 93.44 93 GLN A N 1
ATOM 717 C CA . GLN A 1 93 ? 16.822 -2.047 -15.207 1.00 93.44 93 GLN A CA 1
ATOM 718 C C . GLN A 1 93 ? 16.114 -0.726 -14.931 1.00 93.44 93 GLN A C 1
ATOM 720 O O . GLN A 1 93 ? 16.124 -0.253 -13.793 1.00 93.44 93 GLN A O 1
ATOM 725 N N . LEU A 1 94 ? 15.394 -0.180 -15.911 1.00 92.94 94 LEU A N 1
ATOM 726 C CA . LEU A 1 94 ? 14.642 1.056 -15.720 1.00 92.94 94 LEU A CA 1
ATOM 727 C C . LEU A 1 94 ? 13.610 0.932 -14.582 1.00 92.94 94 LEU A C 1
ATOM 729 O O . LEU A 1 94 ? 13.568 1.778 -13.686 1.00 92.94 94 LEU A O 1
ATOM 733 N N . VAL A 1 95 ? 12.832 -0.158 -14.557 1.00 93.81 95 VAL A N 1
ATOM 734 C CA . VAL A 1 95 ? 11.884 -0.455 -13.466 1.00 93.81 95 VAL A CA 1
ATOM 735 C C . VAL A 1 95 ? 12.599 -0.605 -12.127 1.00 93.81 95 VAL A C 1
ATOM 737 O O . VAL A 1 95 ? 12.126 -0.063 -11.133 1.00 93.81 95 VAL A O 1
ATOM 740 N N . LYS A 1 96 ? 13.742 -1.296 -12.079 1.00 90.50 96 LYS A N 1
ATOM 741 C CA . LYS A 1 96 ? 14.515 -1.486 -10.845 1.00 90.50 96 LYS A CA 1
ATOM 742 C C . LYS A 1 96 ? 14.992 -0.157 -10.259 1.00 90.50 96 LYS A C 1
ATOM 744 O O . LYS A 1 96 ? 14.873 0.049 -9.054 1.00 90.50 96 LYS A O 1
ATOM 749 N N . HIS A 1 97 ? 15.501 0.754 -11.084 1.00 90.69 97 HIS A N 1
ATOM 750 C CA . HIS A 1 97 ? 15.950 2.069 -10.618 1.00 90.69 97 HIS A CA 1
ATOM 751 C C . HIS A 1 97 ? 14.783 2.947 -10.150 1.00 90.69 97 HIS A C 1
ATOM 753 O O . HIS A 1 97 ? 14.894 3.627 -9.126 1.00 90.69 97 HIS A O 1
ATOM 759 N N . LEU A 1 98 ? 13.644 2.889 -10.846 1.00 91.50 98 LEU A N 1
ATOM 760 C CA . LEU A 1 98 ? 12.414 3.556 -10.415 1.00 91.50 98 LEU A CA 1
ATOM 761 C C . LEU A 1 98 ? 11.883 2.974 -9.096 1.00 91.50 98 LEU A C 1
ATOM 763 O O . LEU A 1 98 ? 11.523 3.740 -8.207 1.00 91.50 98 LEU A O 1
ATOM 767 N N . GLU A 1 99 ? 11.917 1.655 -8.914 1.00 89.88 99 GLU A N 1
ATOM 768 C CA . GLU A 1 99 ? 11.546 0.984 -7.661 1.00 89.88 99 GLU A CA 1
ATOM 769 C C . GLU A 1 99 ? 12.498 1.350 -6.514 1.00 89.88 99 GLU A C 1
ATOM 771 O O . GLU A 1 99 ? 12.062 1.582 -5.392 1.00 89.88 99 GLU A O 1
ATOM 776 N N . MET A 1 100 ? 13.799 1.471 -6.770 1.00 86.75 100 MET A N 1
ATOM 777 C CA . MET A 1 100 ? 14.753 1.891 -5.740 1.00 86.75 100 MET A CA 1
ATOM 778 C C . MET A 1 100 ? 14.515 3.326 -5.260 1.00 86.75 100 MET A C 1
ATOM 780 O O . MET A 1 100 ? 14.691 3.605 -4.075 1.00 86.75 100 MET A O 1
ATOM 784 N N . ARG A 1 101 ? 14.151 4.240 -6.169 1.00 88.06 101 ARG A N 1
ATOM 785 C CA . ARG A 1 101 ? 13.994 5.670 -5.856 1.00 88.06 101 ARG A CA 1
ATOM 786 C C . ARG A 1 101 ? 12.586 6.046 -5.396 1.00 88.06 101 ARG A C 1
ATOM 788 O O . ARG A 1 101 ? 12.451 6.914 -4.540 1.00 88.06 101 ARG A O 1
ATOM 795 N N . TYR A 1 102 ? 11.559 5.434 -5.981 1.00 87.50 102 TYR A N 1
ATOM 796 C CA . TYR A 1 102 ? 10.145 5.772 -5.767 1.00 87.50 102 TYR A CA 1
ATOM 797 C C . TYR A 1 102 ? 9.305 4.602 -5.250 1.00 87.50 102 TYR A C 1
ATOM 799 O O . TYR A 1 102 ? 8.130 4.783 -4.914 1.00 87.50 102 TYR A O 1
ATOM 807 N N . GLY A 1 103 ? 9.871 3.398 -5.209 1.00 83.62 103 GLY A N 1
ATOM 808 C CA . GLY A 1 103 ? 9.227 2.244 -4.608 1.00 83.62 103 GLY A CA 1
ATOM 809 C C . GLY A 1 103 ? 9.121 2.375 -3.097 1.00 83.62 103 GLY A C 1
ATOM 810 O O . GLY A 1 103 ? 9.753 3.207 -2.451 1.00 83.62 103 GLY A O 1
ATOM 811 N N . GLN A 1 104 ? 8.276 1.535 -2.515 1.00 74.00 104 GLN A N 1
ATOM 812 C CA . GLN A 1 104 ? 7.949 1.599 -1.089 1.00 74.00 104 GLN A CA 1
ATOM 813 C C . GLN A 1 104 ? 8.726 0.573 -0.260 1.00 74.00 104 GLN A C 1
ATOM 815 O O . GLN A 1 104 ? 8.543 0.510 0.951 1.00 74.00 104 GLN A O 1
ATOM 820 N N . SER A 1 105 ? 9.635 -0.182 -0.887 1.00 69.94 105 SER A N 1
ATOM 821 C CA . SER A 1 105 ? 10.437 -1.216 -0.222 1.00 69.94 105 SER A CA 1
ATOM 822 C C . SER A 1 105 ? 11.246 -0.649 0.954 1.00 69.94 105 SER A C 1
ATOM 824 O O . SER A 1 105 ? 11.266 -1.213 2.042 1.00 69.94 105 SER A O 1
ATOM 826 N N . HIS A 1 106 ? 11.840 0.540 0.795 1.00 69.50 106 HIS A N 1
ATOM 827 C CA . HIS A 1 106 ? 12.564 1.207 1.884 1.00 69.50 106 HIS A CA 1
ATOM 828 C C . HIS A 1 106 ? 11.639 1.747 2.996 1.00 69.50 106 HIS A C 1
ATOM 830 O O . HIS A 1 106 ? 12.111 2.135 4.066 1.00 69.50 106 HIS A O 1
ATOM 836 N N . LEU A 1 107 ? 10.327 1.807 2.750 1.00 79.12 107 LEU A N 1
ATOM 837 C CA . LEU A 1 107 ? 9.316 2.230 3.717 1.00 79.12 107 LEU A CA 1
ATOM 838 C C . LEU A 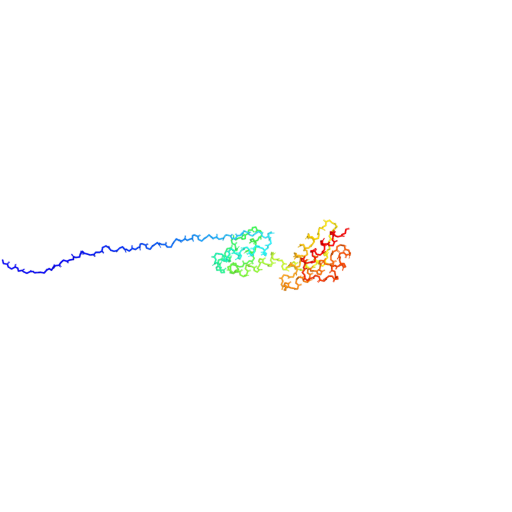1 107 ? 8.692 1.053 4.469 1.00 79.12 107 LEU A C 1
ATOM 840 O O . LEU A 1 107 ? 7.985 1.309 5.440 1.00 79.12 107 LEU A O 1
ATOM 844 N N . GLU A 1 108 ? 8.968 -0.207 4.114 1.00 83.50 108 GLU A N 1
ATOM 845 C CA . GLU A 1 108 ? 8.415 -1.372 4.829 1.00 83.50 108 GLU A CA 1
ATOM 846 C C . GLU A 1 108 ? 8.693 -1.291 6.336 1.00 83.50 108 GLU A C 1
ATOM 848 O O . GLU A 1 108 ? 7.779 -1.410 7.150 1.00 83.50 108 GLU A O 1
ATOM 853 N N . HIS A 1 109 ? 9.924 -0.945 6.729 1.00 83.25 109 HIS A N 1
ATOM 854 C CA . HIS A 1 1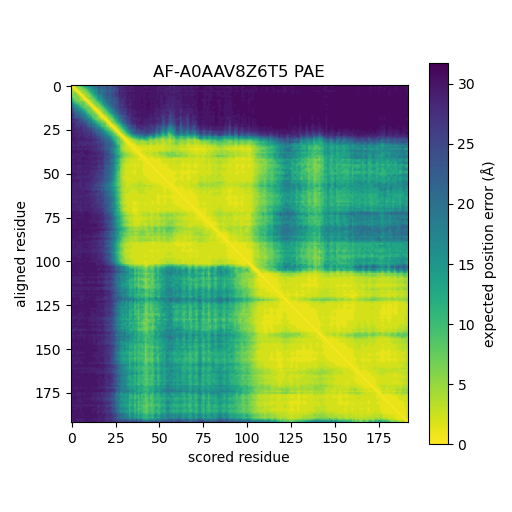09 ? 10.279 -0.717 8.135 1.00 83.25 109 HIS A CA 1
ATOM 855 C C . HIS A 1 109 ? 9.489 0.426 8.788 1.00 83.25 109 HIS A C 1
ATOM 857 O O . HIS A 1 109 ? 9.113 0.338 9.961 1.00 83.25 109 HIS A O 1
ATOM 863 N N . VAL A 1 110 ? 9.207 1.493 8.037 1.00 88.69 110 VAL A N 1
ATOM 864 C CA . VAL A 1 110 ? 8.380 2.610 8.508 1.00 88.69 110 VAL A CA 1
ATOM 865 C C . VAL A 1 110 ? 6.947 2.134 8.728 1.00 88.69 110 VAL A C 1
ATOM 867 O O . VAL A 1 110 ? 6.369 2.422 9.774 1.00 88.69 110 VAL A O 1
ATOM 870 N N . TYR A 1 111 ? 6.387 1.358 7.801 1.00 91.81 111 TYR A N 1
ATOM 871 C CA . TYR A 1 111 ? 5.034 0.820 7.914 1.00 91.81 111 TYR A CA 1
ATOM 872 C C . TYR A 1 111 ? 4.908 -0.239 9.010 1.00 91.81 111 TYR A C 1
ATOM 874 O O . TYR A 1 111 ? 3.906 -0.230 9.719 1.00 91.81 111 TYR A O 1
ATOM 882 N N . HIS A 1 112 ? 5.929 -1.070 9.247 1.00 91.75 112 HIS A N 1
ATOM 883 C CA . HIS A 1 112 ? 5.984 -1.940 10.426 1.00 91.75 112 HIS A CA 1
ATOM 884 C C . HIS A 1 112 ? 5.897 -1.130 11.721 1.00 91.75 112 HIS A C 1
ATOM 886 O O . HIS A 1 112 ? 5.130 -1.475 12.619 1.00 91.75 112 HIS A O 1
ATOM 892 N N . SER A 1 113 ? 6.665 -0.042 11.817 1.00 91.94 113 SER A N 1
ATOM 893 C CA . SER A 1 113 ? 6.638 0.837 12.987 1.00 91.94 113 SER A CA 1
ATOM 894 C C . SER A 1 113 ? 5.285 1.539 13.141 1.00 91.94 113 SER A C 1
ATOM 896 O O . SER A 1 113 ? 4.740 1.590 14.243 1.00 91.94 113 SER A O 1
ATOM 898 N N . GLN A 1 114 ? 4.700 2.032 12.044 1.00 94.12 114 GLN A N 1
ATOM 899 C CA . GLN A 1 114 ? 3.369 2.641 12.057 1.00 94.12 114 GLN A CA 1
ATOM 900 C C . GLN A 1 114 ? 2.305 1.641 12.508 1.00 94.12 114 GLN A C 1
ATOM 902 O O . GLN A 1 114 ? 1.543 1.969 13.408 1.00 94.12 114 GLN A O 1
ATOM 907 N N . LEU A 1 115 ? 2.296 0.425 11.949 1.00 96.69 115 LEU A N 1
ATOM 908 C CA . LEU A 1 115 ? 1.361 -0.640 12.314 1.00 96.69 115 LEU A CA 1
ATOM 909 C C . LEU A 1 115 ? 1.487 -1.020 13.792 1.00 96.69 115 LEU A C 1
ATOM 911 O O . LEU A 1 115 ? 0.482 -1.096 14.487 1.00 96.69 115 LEU A O 1
ATOM 915 N N . LYS A 1 116 ? 2.714 -1.207 14.294 1.00 95.38 116 LYS A N 1
ATOM 916 C CA . LYS A 1 116 ? 2.962 -1.569 15.698 1.00 95.38 116 LYS A CA 1
ATOM 917 C C . LYS A 1 116 ? 2.429 -0.521 16.679 1.00 95.38 116 LYS A C 1
ATOM 919 O O . LYS A 1 116 ? 1.981 -0.872 17.764 1.00 95.38 116 LYS A O 1
ATOM 924 N N . ASN A 1 117 ? 2.507 0.754 16.312 1.00 95.06 117 ASN A N 1
ATOM 925 C CA . ASN A 1 117 ? 2.060 1.867 17.149 1.00 95.06 117 ASN A CA 1
ATOM 926 C C . ASN A 1 117 ? 0.618 2.299 16.840 1.00 95.06 117 ASN A C 1
ATOM 928 O O . ASN A 1 117 ? 0.169 3.345 17.317 1.00 95.06 117 ASN A O 1
ATOM 932 N N . ARG A 1 118 ? -0.103 1.547 16.001 1.00 97.38 118 ARG A N 1
ATOM 933 C CA . ARG A 1 118 ? -1.416 1.946 15.516 1.00 97.38 118 ARG A CA 1
ATOM 934 C C . ARG A 1 118 ? -2.501 1.590 16.530 1.00 97.38 118 ARG A C 1
ATOM 936 O O . ARG A 1 118 ? -2.859 0.431 16.683 1.00 97.38 118 ARG A O 1
ATOM 943 N N . CYS A 1 119 ? -3.079 2.614 17.150 1.00 97.19 119 CYS A N 1
ATOM 944 C CA . CYS A 1 119 ? -4.259 2.500 18.012 1.00 97.19 119 CYS A CA 1
ATOM 945 C C . CYS A 1 119 ? -5.401 3.367 17.474 1.00 97.19 119 CYS A C 1
ATOM 947 O O . CYS A 1 119 ? -5.136 4.407 16.861 1.00 97.19 119 CYS A O 1
ATOM 949 N N . GLN A 1 120 ? -6.649 2.963 17.715 1.00 97.81 120 GLN A N 1
ATOM 950 C CA . GLN A 1 120 ? -7.849 3.712 17.345 1.00 97.81 120 GLN A CA 1
ATOM 951 C C . GLN A 1 120 ? -7.874 5.070 18.061 1.00 97.81 120 GLN A C 1
ATOM 953 O O . GLN A 1 120 ? -7.745 5.148 19.288 1.00 97.81 120 GLN A O 1
ATOM 958 N N . LYS A 1 121 ? -8.044 6.158 17.304 1.00 96.44 121 LYS A N 1
ATOM 959 C CA . LYS A 1 121 ? -8.115 7.523 17.856 1.00 96.44 121 LYS A CA 1
ATOM 960 C C . LYS A 1 121 ? -9.496 7.825 18.437 1.00 96.44 121 LYS A C 1
ATOM 962 O O . LYS A 1 121 ? -10.482 7.163 18.136 1.00 96.44 121 LYS A O 1
ATOM 967 N N . ASN A 1 122 ? -9.589 8.893 19.233 1.00 91.25 122 ASN A N 1
ATOM 968 C CA . ASN A 1 122 ? -10.836 9.208 19.931 1.00 91.25 122 ASN A CA 1
ATOM 969 C C . ASN A 1 122 ? -12.029 9.548 19.024 1.00 91.25 122 ASN A C 1
ATOM 971 O O . ASN A 1 122 ? -13.164 9.249 19.392 1.00 91.25 122 ASN A O 1
ATOM 975 N N . ASN A 1 123 ? -11.752 10.152 17.867 1.00 92.75 123 ASN A N 1
ATOM 976 C CA . ASN A 1 123 ? -12.746 10.597 16.886 1.00 92.75 123 ASN A CA 1
ATOM 977 C C . ASN A 1 123 ? -12.678 9.768 15.595 1.00 92.75 123 ASN A C 1
ATOM 979 O O . ASN A 1 123 ? -13.040 10.259 14.535 1.00 92.75 123 ASN A O 1
ATOM 983 N N . GLU A 1 124 ? -12.119 8.562 15.669 1.00 96.12 124 GLU A N 1
ATOM 984 C CA . GLU A 1 124 ? -11.943 7.681 14.521 1.00 96.12 124 GLU A CA 1
ATOM 985 C C . GLU A 1 124 ? -12.941 6.531 14.599 1.00 96.12 124 GLU A C 1
ATOM 987 O O . GLU A 1 124 ? -13.017 5.819 15.608 1.00 96.12 124 GLU A O 1
ATOM 992 N N . SER A 1 125 ? -13.705 6.359 13.524 1.00 96.81 125 SER A N 1
ATOM 993 C CA . SER A 1 125 ? -14.655 5.259 13.394 1.00 96.81 125 SER A CA 1
ATOM 994 C C . SER A 1 125 ? -13.938 3.910 13.293 1.00 96.81 125 SER A C 1
ATOM 996 O O . SER A 1 125 ? -12.774 3.822 12.891 1.00 96.81 125 SER A O 1
ATOM 998 N N . LEU A 1 126 ? -14.643 2.830 13.636 1.00 97.12 126 LEU A N 1
ATOM 999 C CA . LEU A 1 126 ? -14.113 1.470 13.507 1.00 97.12 126 LEU A CA 1
ATOM 1000 C C . LEU A 1 126 ? -13.734 1.142 12.055 1.00 97.12 126 LEU A C 1
ATOM 1002 O O . LEU A 1 126 ? -12.737 0.465 11.823 1.00 97.12 126 LEU A O 1
ATOM 1006 N N . GLN A 1 127 ? -14.489 1.663 11.088 1.00 97.62 127 GLN A N 1
ATOM 1007 C CA . GLN A 1 127 ? -14.253 1.485 9.658 1.00 97.62 127 GLN A CA 1
ATOM 1008 C C . GLN A 1 127 ? -12.994 2.225 9.190 1.00 97.62 127 GLN A C 1
ATOM 1010 O O . GLN A 1 127 ? -12.192 1.659 8.456 1.00 97.62 127 GLN A O 1
ATOM 1015 N N . GLU A 1 128 ? -12.786 3.475 9.617 1.00 97.50 128 GLU A N 1
ATOM 1016 C CA . GLU A 1 128 ? -11.556 4.219 9.298 1.00 97.50 128 GLU A CA 1
ATOM 1017 C C . GLU A 1 128 ? -10.326 3.542 9.908 1.00 97.50 128 GLU A C 1
ATOM 1019 O O . GLU A 1 128 ? -9.286 3.422 9.255 1.00 97.50 128 GLU A O 1
ATOM 1024 N N . PHE A 1 129 ? -10.459 3.067 11.148 1.00 98.00 129 PHE A N 1
ATOM 1025 C CA . PHE A 1 129 ? -9.408 2.332 11.833 1.00 98.00 129 PHE A CA 1
ATOM 1026 C C . PHE A 1 129 ? -9.068 1.019 11.114 1.00 98.00 129 PHE A C 1
ATOM 1028 O O . PHE A 1 129 ? -7.898 0.768 10.822 1.00 98.00 129 PHE A O 1
ATOM 1035 N N . GLU A 1 130 ? -10.075 0.213 10.774 1.00 97.75 130 GLU A N 1
ATOM 1036 C CA . GLU A 1 130 ? -9.916 -1.033 10.019 1.00 97.75 130 GLU A CA 1
ATOM 1037 C C . GLU A 1 130 ? -9.251 -0.796 8.661 1.00 97.75 130 GLU A C 1
ATOM 1039 O O . GLU A 1 130 ? -8.254 -1.450 8.344 1.00 97.75 130 GLU A O 1
ATOM 1044 N N . ALA A 1 131 ? -9.740 0.183 7.897 1.00 97.19 131 ALA A N 1
ATOM 1045 C CA . ALA A 1 131 ? -9.227 0.477 6.567 1.00 97.19 131 ALA A CA 1
ATOM 1046 C C . ALA A 1 131 ? -7.742 0.864 6.608 1.00 97.19 131 ALA A C 1
ATOM 1048 O O . ALA A 1 131 ? -6.955 0.455 5.744 1.00 97.19 131 ALA A O 1
ATOM 1049 N N . ASP A 1 132 ? -7.338 1.630 7.624 1.00 97.19 132 ASP A N 1
ATOM 1050 C CA . ASP A 1 132 ? -5.947 2.020 7.808 1.00 97.19 132 ASP A CA 1
ATOM 1051 C C . ASP A 1 132 ? -5.068 0.853 8.285 1.00 97.19 132 ASP A C 1
ATOM 1053 O O . ASP A 1 132 ? -3.957 0.697 7.779 1.00 97.19 132 ASP A O 1
ATOM 1057 N N . ILE A 1 133 ? -5.561 -0.022 9.171 1.00 98.06 133 ILE A N 1
ATOM 1058 C CA . ILE A 1 133 ? -4.870 -1.270 9.546 1.00 98.06 133 ILE A CA 1
ATOM 1059 C C . ILE A 1 133 ? -4.653 -2.153 8.313 1.00 98.06 133 ILE A C 1
ATOM 1061 O O . ILE A 1 133 ? -3.522 -2.566 8.043 1.00 98.06 133 ILE A O 1
ATOM 1065 N N . ALA A 1 134 ? -5.696 -2.385 7.512 1.00 96.62 134 ALA A N 1
ATOM 1066 C CA . ALA A 1 134 ? -5.617 -3.177 6.288 1.00 96.62 134 ALA A CA 1
ATOM 1067 C C . ALA A 1 134 ? -4.588 -2.595 5.306 1.00 96.62 134 ALA A C 1
ATOM 1069 O O . ALA A 1 134 ? -3.803 -3.320 4.687 1.00 96.62 134 ALA A O 1
ATOM 1070 N N . ARG A 1 135 ? -4.566 -1.263 5.167 1.00 94.88 135 ARG A N 1
ATOM 1071 C CA . ARG A 1 135 ? -3.580 -0.546 4.355 1.00 94.88 135 ARG A CA 1
ATOM 1072 C C . ARG A 1 135 ? -2.165 -0.738 4.902 1.00 94.88 135 ARG A C 1
ATOM 1074 O O . ARG A 1 135 ? -1.277 -1.082 4.127 1.00 94.88 135 ARG A O 1
ATOM 1081 N N . LEU A 1 136 ? -1.946 -0.529 6.199 1.00 94.88 136 LEU A N 1
ATOM 1082 C CA . LEU A 1 136 ? -0.631 -0.640 6.832 1.00 94.88 136 LEU A CA 1
ATOM 1083 C C . LEU A 1 136 ? -0.066 -2.058 6.752 1.00 94.88 136 LEU A C 1
ATOM 1085 O O . LEU A 1 136 ? 1.112 -2.203 6.450 1.00 94.88 136 LEU A O 1
ATOM 1089 N N . VAL A 1 137 ? -0.883 -3.097 6.943 1.00 95.62 137 VAL A N 1
ATOM 1090 C CA . VAL A 1 137 ? -0.432 -4.492 6.812 1.00 95.62 137 VAL A CA 1
ATOM 1091 C C . VAL A 1 137 ? 0.050 -4.786 5.396 1.00 95.62 137 VAL A C 1
ATOM 1093 O O . VAL A 1 137 ? 1.153 -5.299 5.236 1.00 95.62 137 VAL A O 1
ATOM 1096 N N . ARG A 1 138 ? -0.717 -4.402 4.368 1.00 91.88 138 ARG A N 1
ATOM 1097 C CA . ARG A 1 138 ? -0.314 -4.602 2.963 1.00 91.88 138 ARG A CA 1
ATOM 1098 C C . ARG A 1 138 ? 0.986 -3.885 2.607 1.00 91.88 138 ARG A C 1
ATOM 1100 O O . ARG A 1 138 ? 1.750 -4.377 1.785 1.00 91.88 138 ARG A O 1
ATOM 1107 N N . LEU A 1 139 ? 1.217 -2.716 3.200 1.00 89.19 139 LEU A N 1
ATOM 1108 C CA . LEU A 1 139 ? 2.420 -1.920 2.968 1.00 89.19 139 LEU A CA 1
ATOM 1109 C C . LEU A 1 139 ? 3.628 -2.423 3.763 1.00 89.19 139 LEU A C 1
ATOM 1111 O O . LEU A 1 139 ? 4.751 -2.327 3.287 1.00 89.19 139 LEU A O 1
ATOM 1115 N N . ALA A 1 140 ? 3.405 -2.943 4.967 1.00 90.94 140 ALA A N 1
ATOM 1116 C CA . ALA A 1 140 ? 4.455 -3.465 5.831 1.00 90.94 140 ALA A CA 1
ATOM 1117 C C . ALA A 1 140 ? 4.884 -4.887 5.438 1.00 90.94 140 ALA A C 1
ATOM 1119 O O . ALA A 1 140 ? 6.027 -5.261 5.650 1.00 90.94 140 ALA A O 1
ATOM 1120 N N . TYR A 1 141 ? 3.981 -5.688 4.871 1.00 89.75 141 TYR A N 1
ATOM 1121 C CA . TYR A 1 141 ? 4.195 -7.110 4.600 1.00 89.75 141 TYR A CA 1
ATOM 1122 C C . TYR A 1 141 ? 3.952 -7.455 3.123 1.00 89.75 141 TYR A C 1
ATOM 1124 O O . TYR A 1 141 ? 3.307 -8.454 2.812 1.00 89.75 141 TYR A O 1
ATOM 1132 N N . SER A 1 142 ? 4.483 -6.647 2.200 1.00 83.56 142 SER A N 1
ATOM 1133 C CA . SER A 1 142 ? 4.180 -6.724 0.759 1.00 83.56 142 SER A CA 1
ATOM 1134 C C . SER A 1 142 ? 4.502 -8.081 0.099 1.00 83.56 142 SER A C 1
ATOM 1136 O O . SER A 1 142 ? 3.862 -8.470 -0.878 1.00 83.56 142 SER A O 1
ATOM 1138 N N . SER A 1 143 ? 5.468 -8.818 0.656 1.00 84.69 143 SER A N 1
ATOM 1139 C CA . SER A 1 143 ? 5.933 -10.136 0.197 1.00 84.69 143 SER A CA 1
ATOM 1140 C C . SER A 1 143 ? 5.350 -11.319 0.985 1.00 84.69 143 SER A C 1
ATOM 1142 O O . SER A 1 143 ? 5.675 -12.477 0.717 1.00 84.69 143 SER A O 1
ATOM 1144 N N . THR A 1 144 ? 4.500 -11.053 1.978 1.00 88.69 144 THR A N 1
ATOM 1145 C CA . THR A 1 144 ? 3.957 -12.071 2.885 1.00 88.69 144 THR A CA 1
ATOM 1146 C C . THR A 1 144 ? 2.682 -12.703 2.311 1.00 88.69 144 THR A C 1
ATOM 1148 O O . THR A 1 144 ? 1.867 -11.997 1.722 1.00 88.69 144 THR A O 1
ATOM 1151 N N . PRO A 1 145 ? 2.446 -14.018 2.496 1.00 93.44 145 PRO A N 1
ATOM 1152 C CA . PRO A 1 145 ? 1.211 -14.658 2.047 1.00 93.44 145 PRO A CA 1
ATOM 1153 C C . PRO A 1 145 ? -0.056 -14.036 2.657 1.00 93.44 145 PRO A C 1
ATOM 1155 O O . PRO A 1 145 ? -0.088 -13.717 3.848 1.00 93.44 145 PRO A O 1
ATOM 1158 N N . GLU A 1 146 ? -1.129 -13.947 1.862 1.00 92.00 146 GLU A N 1
ATOM 1159 C CA . GLU A 1 146 ? -2.401 -13.302 2.240 1.00 92.00 146 GLU A CA 1
ATOM 1160 C C . GLU A 1 146 ? -2.969 -13.829 3.564 1.00 92.00 146 GLU A C 1
ATOM 1162 O O . GLU A 1 146 ? -3.359 -13.065 4.438 1.00 92.00 146 GLU A O 1
ATOM 1167 N N . ASN A 1 147 ? -2.937 -15.147 3.776 1.00 93.00 147 ASN A N 1
ATOM 1168 C CA . ASN A 1 147 ? -3.442 -15.766 5.003 1.00 93.00 147 ASN A CA 1
ATOM 1169 C C . ASN A 1 147 ? -2.650 -15.373 6.261 1.00 93.00 147 ASN A C 1
ATOM 1171 O O . ASN A 1 147 ? -3.153 -15.521 7.374 1.00 93.00 147 ASN A O 1
ATOM 1175 N N . VAL A 1 148 ? -1.392 -14.959 6.115 1.00 94.88 148 VAL A N 1
ATOM 1176 C CA . VAL A 1 148 ? -0.570 -14.455 7.219 1.00 94.88 148 VAL A CA 1
ATOM 1177 C C . VAL A 1 148 ? -0.850 -12.971 7.430 1.00 94.88 148 VAL A C 1
ATOM 1179 O O . VAL A 1 148 ? -1.036 -12.572 8.578 1.00 94.88 148 VAL A O 1
ATOM 1182 N N . MET A 1 149 ? -0.960 -12.188 6.350 1.00 95.19 149 MET A N 1
ATOM 1183 C CA . MET A 1 149 ? -1.380 -10.784 6.416 1.00 95.19 149 MET A CA 1
ATOM 1184 C C . MET A 1 149 ? -2.735 -10.638 7.114 1.00 95.19 149 MET A C 1
ATOM 1186 O O . MET A 1 149 ? -2.856 -9.822 8.021 1.00 95.19 149 MET A O 1
ATOM 1190 N N . GLU A 1 150 ? -3.711 -11.487 6.790 1.00 95.69 150 GLU A N 1
ATOM 1191 C CA . GLU A 1 150 ? -5.043 -11.461 7.402 1.00 95.69 150 GLU A CA 1
ATOM 1192 C C . GLU A 1 150 ? -4.978 -11.635 8.928 1.00 95.69 150 GLU A C 1
ATOM 1194 O O . GLU A 1 150 ? -5.572 -10.866 9.682 1.00 95.69 150 GLU A O 1
ATOM 1199 N N . ARG A 1 151 ? -4.182 -12.602 9.408 1.00 95.50 151 ARG A N 1
ATOM 1200 C CA . ARG A 1 151 ? -3.996 -12.825 10.852 1.00 95.50 151 ARG A CA 1
ATOM 1201 C C . ARG A 1 151 ? -3.297 -11.653 11.532 1.00 95.50 151 ARG A C 1
ATOM 1203 O O . ARG A 1 151 ? -3.669 -11.295 12.646 1.00 95.50 151 ARG A O 1
ATOM 1210 N N . LEU A 1 152 ? -2.288 -11.071 10.883 1.00 96.50 152 LEU A N 1
ATOM 1211 C CA . LEU A 1 152 ? -1.590 -9.889 11.395 1.00 96.50 152 LEU A CA 1
ATOM 1212 C C . LEU A 1 152 ? -2.534 -8.688 11.481 1.00 96.50 152 LEU A C 1
ATOM 1214 O O . LEU A 1 152 ? -2.489 -7.951 12.462 1.00 96.50 152 LEU A O 1
ATOM 1218 N N . ALA A 1 153 ? -3.408 -8.519 10.490 1.00 97.62 153 ALA A N 1
ATOM 1219 C CA . ALA A 1 153 ? -4.376 -7.437 10.453 1.00 97.62 153 ALA A CA 1
ATOM 1220 C C . ALA A 1 153 ? -5.432 -7.578 11.549 1.00 97.62 153 ALA A C 1
ATOM 1222 O O . ALA A 1 153 ? -5.684 -6.613 12.267 1.00 97.62 153 ALA A O 1
ATOM 1223 N N . VAL A 1 154 ? -5.981 -8.783 11.745 1.00 97.69 154 VAL A N 1
ATOM 1224 C CA . VAL A 1 154 ? -6.883 -9.070 12.870 1.00 97.69 154 VAL A CA 1
ATOM 1225 C C . VAL A 1 154 ? -6.198 -8.754 14.196 1.00 97.69 154 VAL A C 1
ATOM 1227 O O . VAL A 1 154 ? -6.759 -8.025 15.006 1.00 97.69 154 VAL A O 1
ATOM 1230 N N . GLN A 1 155 ? -4.980 -9.256 14.415 1.00 96.69 155 GLN A N 1
ATOM 1231 C CA . GLN A 1 155 ? -4.265 -9.033 15.671 1.00 96.69 155 GLN A CA 1
ATOM 1232 C C . GLN A 1 155 ? -4.015 -7.540 15.925 1.00 96.69 155 GLN A C 1
ATOM 1234 O O . GLN A 1 155 ? -4.327 -7.044 17.003 1.00 96.69 155 GLN A O 1
ATOM 1239 N N . ALA A 1 156 ? -3.530 -6.809 14.917 1.00 97.44 156 ALA A N 1
ATOM 1240 C CA . ALA A 1 156 ? -3.283 -5.374 15.022 1.00 97.44 156 ALA A CA 1
ATOM 1241 C C . ALA A 1 156 ? -4.572 -4.574 15.276 1.00 97.44 156 ALA A C 1
ATOM 1243 O O . ALA A 1 156 ? -4.565 -3.629 16.065 1.00 97.44 156 ALA A O 1
ATOM 1244 N N . PHE A 1 157 ? -5.687 -4.969 14.654 1.00 97.94 157 PHE A N 1
ATOM 1245 C CA . PHE A 1 157 ? -6.993 -4.372 14.916 1.00 97.94 157 PHE A CA 1
ATOM 1246 C C . PHE A 1 157 ? -7.402 -4.574 16.378 1.00 97.94 157 PHE A C 1
ATOM 1248 O O . PHE A 1 157 ? -7.700 -3.597 17.058 1.00 97.94 157 PHE A O 1
ATOM 1255 N N . LEU A 1 158 ? -7.341 -5.806 16.896 1.00 96.31 158 LEU A N 1
ATOM 1256 C CA . LEU A 1 158 ? -7.679 -6.096 18.294 1.00 96.31 158 LEU A CA 1
ATOM 1257 C C . LEU A 1 158 ? -6.791 -5.323 19.274 1.00 96.31 158 LEU A C 1
ATOM 1259 O O . LEU A 1 158 ? -7.305 -4.673 20.183 1.00 96.31 158 LEU A O 1
ATOM 1263 N N . ASP A 1 159 ? -5.476 -5.350 19.078 1.00 95.62 159 ASP A N 1
ATOM 1264 C CA . ASP A 1 159 ? -4.525 -4.701 19.984 1.00 95.62 159 AS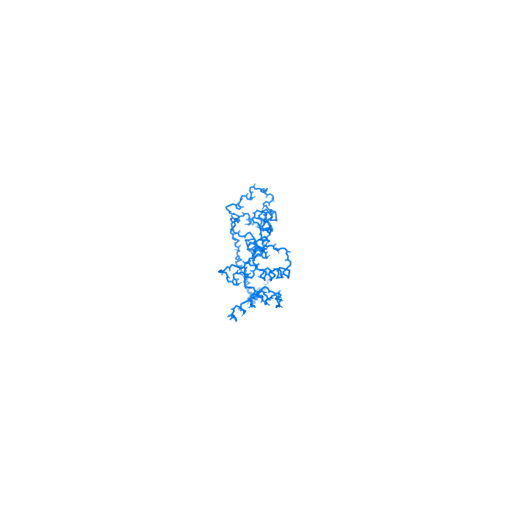P A CA 1
ATOM 1265 C C . ASP A 1 159 ? -4.713 -3.178 20.025 1.00 95.62 159 ASP A C 1
ATOM 1267 O O . ASP A 1 159 ? -4.569 -2.560 21.085 1.00 95.62 159 ASP A O 1
ATOM 1271 N N . GLY A 1 160 ? -5.083 -2.580 18.890 1.00 96.31 160 GLY A N 1
ATOM 1272 C CA . GLY A 1 160 ? -5.279 -1.142 18.760 1.00 96.31 160 GLY A CA 1
ATOM 1273 C C . GLY A 1 160 ? -6.689 -0.632 19.085 1.00 96.31 160 GLY A C 1
ATOM 1274 O O . GLY A 1 160 ? -6.856 0.585 19.169 1.00 96.31 160 GLY A O 1
ATOM 1275 N N . LEU A 1 161 ? -7.697 -1.492 19.290 1.00 96.62 161 LEU A N 1
ATOM 1276 C CA . LEU A 1 161 ? -9.073 -1.070 19.612 1.00 96.62 161 LEU A CA 1
ATOM 1277 C C . LEU A 1 161 ? -9.128 -0.243 20.897 1.00 96.62 161 LEU A C 1
ATOM 1279 O O . LEU A 1 161 ? -8.639 -0.690 21.928 1.00 96.62 161 LEU A O 1
ATOM 1283 N N . ARG A 1 162 ? -9.785 0.920 20.892 1.00 95.00 162 ARG A N 1
ATOM 1284 C CA . ARG A 1 162 ? -9.864 1.779 22.088 1.00 95.00 162 ARG A CA 1
ATOM 1285 C C . ARG A 1 162 ? -10.766 1.198 23.179 1.00 95.00 162 ARG A C 1
ATOM 1287 O O . ARG A 1 162 ? -10.426 1.293 24.354 1.00 95.00 162 ARG A O 1
ATOM 1294 N N . ASP A 1 163 ? -11.911 0.634 22.796 1.00 93.62 163 ASP A N 1
ATOM 1295 C CA . ASP A 1 163 ? -12.886 0.100 23.749 1.00 93.62 163 ASP A CA 1
ATOM 1296 C C . ASP A 1 163 ? -12.444 -1.268 24.285 1.00 93.62 163 ASP A C 1
ATOM 1298 O O . ASP A 1 163 ? -12.361 -2.255 23.549 1.00 93.62 163 ASP A O 1
ATOM 1302 N N . THR A 1 164 ? -12.140 -1.321 25.583 1.00 92.94 164 THR A N 1
ATOM 1303 C CA . THR A 1 164 ? -11.613 -2.524 26.242 1.00 92.94 164 THR A CA 1
ATOM 1304 C C . THR A 1 164 ? -12.619 -3.676 26.243 1.00 92.94 164 THR A C 1
ATOM 1306 O O . THR A 1 164 ? -12.212 -4.830 26.119 1.00 92.94 164 THR A O 1
ATOM 1309 N N . GLU A 1 165 ? -13.919 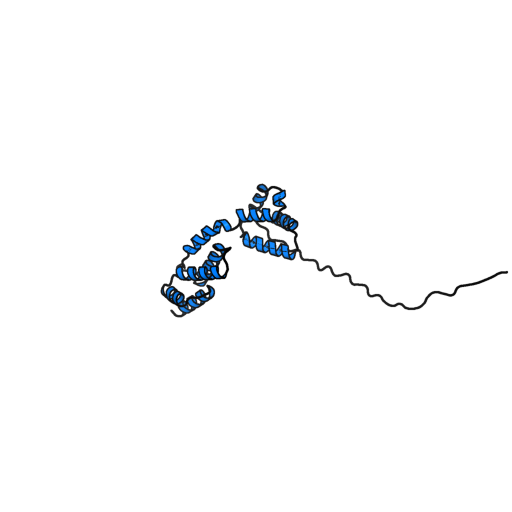-3.394 26.356 1.00 92.75 165 GLU A N 1
ATOM 1310 C CA . GLU A 1 165 ? -14.958 -4.430 26.370 1.00 92.75 165 GLU A CA 1
ATOM 1311 C C . GLU A 1 165 ? -15.141 -5.046 24.979 1.00 92.75 165 GLU A C 1
ATOM 1313 O O . GLU A 1 165 ? -15.087 -6.270 24.850 1.00 92.75 165 GLU A O 1
ATOM 1318 N N . THR A 1 166 ? -15.231 -4.219 23.928 1.00 93.19 166 THR A N 1
ATOM 1319 C CA . THR A 1 166 ? -15.226 -4.666 22.527 1.00 93.19 166 THR A CA 1
ATOM 1320 C C . THR A 1 166 ? -13.982 -5.506 22.257 1.00 93.19 166 THR A C 1
ATOM 1322 O O . THR A 1 166 ? -14.074 -6.609 21.717 1.00 93.19 166 THR A O 1
ATOM 1325 N N . ARG A 1 167 ? -12.803 -5.042 22.695 1.00 94.50 167 ARG A N 1
ATOM 1326 C CA . ARG A 1 167 ? -11.543 -5.781 22.535 1.00 94.50 167 ARG A CA 1
ATOM 1327 C C . ARG A 1 167 ? -11.602 -7.169 23.173 1.00 94.50 167 ARG A C 1
ATOM 1329 O O . ARG A 1 167 ? -11.213 -8.151 22.538 1.00 94.50 167 ARG A O 1
ATOM 1336 N N . GLN A 1 168 ? -12.080 -7.273 24.412 1.00 93.25 168 GLN A N 1
ATOM 1337 C CA . GLN A 1 168 ? -12.210 -8.555 25.112 1.00 93.25 168 GLN A CA 1
ATOM 1338 C C . GLN A 1 168 ? -13.211 -9.484 24.415 1.00 93.25 168 GLN A C 1
ATOM 1340 O O . GLN A 1 168 ? -12.895 -10.654 24.184 1.00 93.25 168 GLN A O 1
ATOM 1345 N N . ALA A 1 169 ? -14.375 -8.965 24.019 1.00 92.06 169 ALA A N 1
ATOM 1346 C CA . ALA A 1 169 ? -15.402 -9.731 23.317 1.00 92.06 169 ALA A CA 1
ATOM 1347 C C . ALA A 1 169 ? -14.870 -10.316 22.000 1.00 92.06 169 ALA A C 1
ATOM 1349 O O . ALA A 1 169 ? -15.021 -11.510 21.730 1.00 92.06 169 ALA A O 1
ATOM 1350 N N . LEU A 1 170 ? -14.170 -9.504 21.206 1.00 94.00 170 LEU A N 1
ATOM 1351 C CA . LEU A 1 170 ? -13.586 -9.957 19.947 1.00 94.00 170 LEU A CA 1
ATOM 1352 C C . LEU A 1 170 ? -12.413 -10.929 20.154 1.00 94.00 170 LEU A C 1
ATOM 1354 O O . LEU A 1 170 ? -12.272 -11.881 19.385 1.00 94.00 170 LEU A O 1
ATOM 1358 N N . THR A 1 171 ? -11.609 -10.748 21.206 1.00 92.81 171 THR A N 1
ATOM 1359 C CA . THR A 1 171 ? -10.518 -11.679 21.557 1.00 92.81 171 THR A CA 1
ATOM 1360 C C . THR A 1 171 ? -11.055 -13.085 21.843 1.00 92.81 171 THR A C 1
ATOM 1362 O O . THR A 1 171 ? -10.466 -14.082 21.418 1.00 92.81 171 THR A O 1
ATOM 1365 N N . LEU A 1 172 ? -12.204 -13.182 22.520 1.00 92.12 172 LEU A N 1
ATOM 1366 C CA . LEU A 1 172 ? -12.890 -14.451 22.778 1.00 92.12 172 LEU A CA 1
ATOM 1367 C C . LEU A 1 172 ? -13.546 -15.027 21.517 1.00 92.12 172 LEU A C 1
ATOM 1369 O O . LEU A 1 172 ? -13.531 -16.242 21.323 1.00 92.12 172 LEU A O 1
ATOM 1373 N N . ALA A 1 173 ? -14.081 -14.166 20.649 1.00 91.81 173 ALA A N 1
ATOM 1374 C CA . ALA A 1 173 ? -14.720 -14.566 19.397 1.00 91.81 173 ALA A CA 1
ATOM 1375 C C . ALA A 1 173 ? -13.742 -15.129 18.351 1.00 91.81 173 ALA A C 1
ATOM 1377 O O . ALA A 1 173 ? -14.173 -15.875 17.473 1.00 91.81 173 ALA A O 1
ATOM 1378 N N . ARG A 1 174 ? -12.449 -14.783 18.440 1.00 92.12 174 ARG A N 1
ATOM 1379 C CA . ARG A 1 174 ? -11.373 -15.246 17.541 1.00 92.12 174 ARG A CA 1
ATOM 1380 C C . ARG A 1 174 ? -11.728 -15.108 16.049 1.00 92.12 174 ARG A C 1
ATOM 1382 O O . ARG A 1 174 ? -11.753 -16.113 15.332 1.00 92.12 174 ARG A O 1
ATOM 1389 N N . PRO A 1 175 ? -12.016 -13.885 15.564 1.00 93.50 175 PRO A N 1
ATOM 1390 C CA . PRO A 1 175 ? -12.288 -13.667 14.149 1.00 93.50 175 PRO A CA 1
ATOM 1391 C C . PRO A 1 175 ? -11.097 -14.119 13.294 1.00 93.50 175 PRO A C 1
ATOM 1393 O O . PRO A 1 175 ? -9.940 -13.898 13.644 1.00 93.50 175 PRO A O 1
ATOM 1396 N N . SER A 1 176 ? -11.391 -14.775 12.171 1.00 91.12 176 SER A N 1
ATOM 1397 C CA . SER A 1 176 ? -10.359 -15.267 11.244 1.00 91.12 176 SER A CA 1
ATOM 1398 C C . SER A 1 176 ? -10.002 -14.263 10.149 1.00 91.12 176 SER A C 1
ATOM 1400 O O . SER A 1 176 ? -8.952 -14.397 9.523 1.00 91.12 176 SER A O 1
ATOM 1402 N N . LYS A 1 177 ? -10.877 -13.272 9.937 1.00 95.88 177 LYS A N 1
ATOM 1403 C CA . LYS A 1 177 ? -10.733 -12.206 8.951 1.00 95.88 177 LYS A CA 1
ATOM 1404 C C . LYS A 1 177 ? -10.960 -10.846 9.591 1.00 95.88 177 LYS A C 1
ATOM 1406 O O . LYS A 1 177 ? -11.765 -10.717 10.516 1.00 95.88 177 LYS A O 1
ATOM 1411 N N . LEU A 1 178 ? -10.288 -9.829 9.070 1.00 96.50 178 LEU A N 1
ATOM 1412 C CA . LEU A 1 178 ? -10.392 -8.451 9.531 1.00 96.50 178 LEU A CA 1
ATOM 1413 C C . LEU A 1 178 ? -11.812 -7.907 9.339 1.00 96.50 178 LEU A C 1
ATOM 1415 O O . LEU A 1 178 ? -12.359 -7.280 10.240 1.00 96.50 178 LEU A O 1
ATOM 1419 N N . VAL A 1 179 ? -12.445 -8.238 8.213 1.00 96.50 179 VAL A N 1
ATOM 1420 C CA . VAL A 1 179 ? -13.840 -7.860 7.935 1.00 96.50 179 VAL A CA 1
ATOM 1421 C C . VAL A 1 179 ? -14.801 -8.462 8.968 1.00 96.50 179 VAL A C 1
ATOM 1423 O O . VAL A 1 179 ? -15.706 -7.774 9.436 1.00 96.50 179 VAL A O 1
ATOM 1426 N N . ASP A 1 180 ? -14.577 -9.713 9.385 1.00 95.81 180 ASP A N 1
ATOM 1427 C CA . ASP A 1 180 ? -15.394 -10.360 10.421 1.00 95.81 180 ASP A CA 1
ATOM 1428 C C . ASP A 1 180 ? -15.183 -9.696 11.791 1.00 95.81 180 ASP A C 1
ATOM 1430 O O . ASP A 1 180 ? -16.121 -9.570 12.580 1.00 95.81 180 ASP A O 1
ATOM 1434 N N . ALA A 1 181 ? -13.949 -9.267 12.085 1.00 96.50 181 ALA A N 1
ATOM 1435 C CA . ALA A 1 181 ? -13.635 -8.521 13.298 1.00 96.50 181 ALA A CA 1
ATOM 1436 C C . ALA A 1 181 ? -14.359 -7.166 13.314 1.00 96.50 181 ALA A C 1
ATOM 1438 O O . ALA A 1 181 ? -14.983 -6.826 14.317 1.00 96.50 181 ALA A O 1
ATOM 1439 N N . LEU A 1 182 ? -14.346 -6.430 12.198 1.00 97.06 182 LEU A N 1
ATOM 1440 C CA . LEU A 1 182 ? -15.064 -5.163 12.062 1.00 97.06 182 LEU A CA 1
ATOM 1441 C C . LEU A 1 182 ? -16.575 -5.341 12.233 1.00 97.06 182 LEU A C 1
ATOM 1443 O O . LEU A 1 182 ? -17.181 -4.608 13.010 1.00 97.06 182 LEU A O 1
ATOM 1447 N N . ALA A 1 183 ? -17.177 -6.321 11.555 1.00 96.19 183 ALA A N 1
ATOM 1448 C CA . ALA A 1 183 ? -18.612 -6.584 11.657 1.00 96.19 183 ALA A CA 1
ATOM 1449 C C . ALA A 1 183 ? -19.038 -6.825 13.115 1.00 96.19 183 ALA A C 1
ATOM 1451 O O . ALA A 1 183 ? -19.966 -6.188 13.605 1.00 96.19 183 ALA A O 1
ATOM 1452 N N . ARG A 1 184 ? -18.288 -7.658 13.846 1.00 94.12 184 ARG A N 1
ATOM 1453 C CA . ARG A 1 184 ? -18.541 -7.926 15.270 1.00 94.12 184 ARG A CA 1
ATOM 1454 C C . ARG A 1 184 ? -18.312 -6.708 16.161 1.00 94.12 184 ARG A C 1
ATOM 1456 O O . ARG A 1 184 ? -19.044 -6.522 17.127 1.00 94.12 184 ARG A O 1
ATOM 1463 N N . ALA A 1 185 ? -17.299 -5.891 15.868 1.00 95.00 185 ALA A N 1
ATOM 1464 C CA . ALA A 1 185 ? -17.065 -4.653 16.611 1.00 95.00 185 ALA A CA 1
ATOM 1465 C C . ALA A 1 185 ? -18.250 -3.687 16.462 1.00 95.00 185 ALA A C 1
ATOM 1467 O O . ALA A 1 185 ? -18.676 -3.098 17.451 1.00 95.00 185 ALA A O 1
ATOM 1468 N N . LEU A 1 186 ? -18.804 -3.573 15.251 1.00 95.56 186 LEU A N 1
ATOM 1469 C CA . LEU A 1 186 ? -19.976 -2.744 14.965 1.00 95.56 186 LEU A CA 1
ATOM 1470 C C . LEU A 1 186 ? -21.244 -3.282 15.638 1.00 95.56 186 LEU A C 1
ATOM 1472 O O . LEU A 1 186 ? -22.007 -2.504 16.201 1.00 95.56 186 LEU A O 1
ATOM 1476 N N . GLU A 1 187 ? -21.459 -4.600 15.628 1.00 93.62 187 GLU A N 1
ATOM 1477 C CA . GLU A 1 187 ? -22.565 -5.234 16.364 1.00 93.62 187 GLU A CA 1
ATOM 1478 C C . GLU A 1 187 ? -22.494 -4.923 17.863 1.00 93.62 187 GLU A C 1
ATOM 1480 O O . GLU A 1 187 ? -23.509 -4.617 18.485 1.00 93.62 187 GLU A O 1
ATOM 1485 N N . PHE A 1 188 ? -21.292 -4.969 18.439 1.00 91.31 188 PHE A N 1
ATOM 1486 C CA . PHE A 1 188 ? -21.081 -4.667 19.850 1.00 91.31 188 PHE A CA 1
ATOM 1487 C C . PHE A 1 188 ? -21.261 -3.175 20.163 1.00 91.31 188 PHE A C 1
ATOM 1489 O O . PHE A 1 188 ? -21.865 -2.839 21.177 1.00 91.31 188 PHE A O 1
ATOM 1496 N N . GLU A 1 189 ? -20.785 -2.282 19.289 1.00 89.62 189 GLU A N 1
ATOM 1497 C CA . GLU A 1 189 ? -20.993 -0.832 19.412 1.00 89.62 189 GLU A CA 1
ATOM 1498 C C . GLU A 1 189 ? -22.483 -0.467 19.359 1.00 89.62 189 GLU A C 1
ATOM 1500 O O . GLU A 1 189 ? -22.931 0.369 20.136 1.00 89.62 189 GLU A O 1
ATOM 1505 N N . ALA A 1 190 ? -23.263 -1.130 18.500 1.00 90.12 190 ALA A N 1
ATOM 1506 C CA . ALA A 1 190 ? -24.704 -0.912 18.386 1.00 90.12 190 ALA A CA 1
ATOM 1507 C C . ALA A 1 190 ? -25.523 -1.512 19.545 1.00 90.12 190 ALA A C 1
ATOM 1509 O O . ALA A 1 190 ? -26.670 -1.116 19.748 1.00 90.12 190 ALA A O 1
ATOM 1510 N N . ALA A 1 191 ? -24.970 -2.490 20.266 1.00 87.88 191 ALA A N 1
ATOM 1511 C CA . ALA A 1 191 ? -25.625 -3.150 21.396 1.00 87.88 191 ALA A CA 1
ATOM 1512 C C . ALA A 1 191 ? -25.373 -2.459 22.752 1.00 87.88 191 ALA A C 1
ATOM 1514 O O . ALA A 1 191 ? -25.966 -2.878 23.751 1.00 87.88 191 ALA A O 1
ATOM 1515 N N . LYS A 1 192 ? -24.494 -1.450 22.793 1.00 78.25 192 LYS A N 1
ATOM 1516 C CA . LYS A 1 192 ? -24.224 -0.598 23.962 1.00 78.25 192 LYS A CA 1
ATOM 1517 C C . LYS A 1 192 ? -25.238 0.536 24.084 1.00 78.25 192 LYS A C 1
ATOM 1519 O O . LYS A 1 192 ? -25.593 0.847 25.243 1.00 78.25 192 LYS A O 1
#

InterPro domains:
  IPR005162 Retrotransposon-derived protein PEG10, N-terminal capsid-like domain [PF03732] (69-163)

Nearest PDB structures (foldseek):
  6s7x-assembly1_B  TM=5.010E-01  e=2.844E-02  Drosophila melanogaster
  6tap-assembly1_C  TM=7.253E-01  e=1.646E-01  Drosophila melanogaster
  6bht-assembly1_D  TM=5.472E-01  e=6.769E-01  Human immunodeficiency virus type 1 (NEW YORK-5 ISOLATE)
  3h4e-assembly2_G  TM=5.430E-01  e=2.405E+00  Human immunodeficiency virus type 1 (NEW YORK-5 ISOLATE)

Organism: NCBI:txid1265417

Mean predicted aligned error: 13.12 Å